Protein 8G0N (pdb70)

Structure (mmCIF, N/CA/C/O backbone):
data_8G0N
#
_entry.id   8G0N
#
_cell.length_a   51.457
_cell.length_b   60.742
_cell.length_c   76.380
_cell.angle_alpha   90.00
_cell.angle_beta   90.00
_cell.angle_gamma   90.00
#
_symmetry.space_group_name_H-M   'P 21 21 21'
#
loop_
_entity.id
_entity.type
_entity.pdbx_description
1 polymer 'Fluorophosphonate-binding serine hydrolase I'
2 non-polymer 'MAGNESIUM ION'
3 non-polymer 'CHLORIDE ION'
4 water water
#
loop_
_atom_site.group_PDB
_atom_site.id
_atom_site.type_symbol
_atom_site.label_atom_id
_atom_site.label_alt_id
_atom_site.label_comp_id
_atom_site.label_asym_id
_atom_site.label_entity_id
_atom_site.label_seq_id
_atom_site.pdbx_PDB_ins_code
_atom_site.Cartn_x
_atom_site.Cartn_y
_atom_site.Cartn_z
_atom_site.occupancy
_atom_site.B_iso_or_equiv
_atom_site.auth_seq_id
_atom_site.auth_comp_id
_atom_site.auth_asym_id
_atom_site.auth_atom_id
_atom_site.pdbx_PDB_model_num
ATOM 1 N N . ILE A 1 6 ? 14.457 17.700 34.358 1.00 32.11 3 ILE A N 1
ATOM 2 C CA . ILE A 1 6 ? 14.752 16.585 33.469 1.00 30.94 3 ILE A CA 1
ATOM 3 C C . ILE A 1 6 ? 13.960 15.352 33.900 1.00 29.16 3 ILE A C 1
ATOM 4 O O . ILE A 1 6 ? 14.209 14.768 34.956 1.00 28.86 3 ILE A O 1
ATOM 20 N N . LYS A 1 7 ? 13.004 14.956 33.070 1.00 28.03 4 LYS A N 1
ATOM 21 C CA . LYS A 1 7 ? 12.172 13.804 33.384 1.00 26.89 4 LYS A CA 1
ATOM 22 C C . LYS A 1 7 ? 11.617 13.232 32.087 1.00 23.10 4 LYS A C 1
ATOM 23 O O . LYS A 1 7 ? 11.526 13.917 31.064 1.00 24.43 4 LYS A O 1
ATOM 42 N N . THR A 1 8 ? 11.238 11.983 32.148 1.00 19.20 5 THR A N 1
ATOM 43 C CA . THR A 1 8 ? 10.535 11.375 31.038 1.00 17.67 5 THR A CA 1
ATOM 44 C C . THR A 1 8 ? 9.137 11.982 30.978 1.00 16.77 5 THR A C 1
ATOM 45 O O . THR A 1 8 ? 8.434 12.019 32.006 1.00 17.13 5 THR A O 1
ATOM 56 N N . PRO A 1 9 ? 8.695 12.451 29.813 1.00 16.85 6 PRO A N 1
ATOM 57 C CA . PRO A 1 9 ? 7.333 12.974 29.705 1.00 16.81 6 PRO A CA 1
ATOM 58 C C . PRO A 1 9 ? 6.274 11.943 30.085 1.00 15.65 6 PRO A C 1
ATOM 59 O O . PRO A 1 9 ? 6.444 10.738 29.898 1.00 15.84 6 PRO A O 1
ATOM 70 N N A SER A 1 10 ? 5.149 12.439 30.592 0.66 16.27 7 SER A N 1
ATOM 71 N N B SER A 1 10 ? 5.141 12.451 30.569 0.34 16.24 7 SER A N 1
ATOM 72 C CA A SER A 1 10 ? 3.988 11.594 30.819 0.66 16.12 7 SER A CA 1
ATOM 73 C CA B SER A 1 10 ? 3.967 11.627 30.807 0.34 16.35 7 SER A CA 1
ATOM 74 C C A SER A 1 10 ? 3.351 11.206 29.482 0.66 14.91 7 SER A C 1
ATOM 75 C C B SER A 1 10 ? 3.327 11.229 29.478 0.34 15.39 7 SER A C 1
ATOM 76 O O A SER A 1 10 ? 3.592 11.842 28.456 0.66 15.35 7 SER A O 1
ATOM 77 O O B SER A 1 10 ? 3.546 11.875 28.452 0.34 15.66 7 SER A O 1
ATOM 92 N N . PRO A 1 11 ? 2.534 10.158 29.460 1.00 14.94 8 PRO A N 1
ATOM 93 C CA . PRO A 1 11 ? 1.826 9.801 28.219 1.00 14.46 8 PRO A CA 1
ATOM 94 C C . PRO A 1 11 ? 0.842 10.897 27.830 1.00 13.90 8 PRO A C 1
ATOM 95 O O . PRO A 1 11 ? 0.447 11.728 28.644 1.00 16.35 8 PRO A O 1
ATOM 106 N N A SER A 1 12 ? 0.460 10.899 26.550 0.56 13.10 9 SER A N 1
ATOM 107 N N B SER A 1 12 ? 0.447 10.904 26.563 0.44 13.56 9 SER A N 1
ATOM 108 C CA A SER A 1 12 ? -0.484 11.861 25.990 0.56 13.22 9 SER A CA 1
ATOM 109 C CA B SER A 1 12 ? -0.516 11.879 26.071 0.44 13.86 9 SER A CA 1
ATOM 110 C C A SER A 1 12 ? -1.709 11.117 25.480 0.56 12.75 9 SER A C 1
ATOM 111 C C B SER A 1 12 ? -1.710 11.162 25.477 0.44 13.17 9 SER A C 1
ATOM 112 O O A SER A 1 12 ? -1.600 10.317 24.547 0.56 12.66 9 SER A O 1
ATOM 113 O O B SER A 1 12 ? -1.574 10.437 24.489 0.44 13.29 9 SER A O 1
ATOM 128 N N . TYR A 1 13 ? -2.876 11.385 26.068 1.00 13.14 10 TYR A N 1
ATOM 129 C CA . TYR A 1 13 ? -4.116 10.705 25.706 1.00 13.14 10 TYR A CA 1
ATOM 130 C C . TYR A 1 13 ? -5.107 11.727 25.173 1.00 12.71 10 TYR A C 1
ATOM 131 O O . TYR A 1 13 ? -5.597 12.572 25.922 1.00 14.27 10 TYR A O 1
ATOM 150 N N . LEU A 1 14 ? -5.413 11.638 23.894 1.00 13.16 11 LEU A N 1
ATOM 151 C CA . LEU A 1 14 ? -6.435 12.456 23.254 1.00 13.25 11 LEU A CA 1
ATOM 152 C C . LEU A 1 14 ? -7.690 11.608 23.086 1.00 13.38 11 LEU A C 1
ATOM 153 O O . LEU A 1 14 ? -7.672 10.585 22.402 1.00 14.64 11 LEU A O 1
ATOM 169 N N . LYS A 1 15 ? -8.774 12.023 23.716 1.00 14.07 12 LYS A N 1
ATOM 170 C CA . LYS A 1 15 ? -10.048 11.335 23.584 1.00 15.32 12 LYS A CA 1
ATOM 171 C C . LYS A 1 15 ? -10.787 11.860 22.368 1.00 15.22 12 LYS A C 1
ATOM 172 O O . LYS A 1 15 ? -10.922 13.080 22.196 1.00 15.56 12 LYS A O 1
ATOM 191 N N . GLY A 1 16 ? -11.254 10.935 21.535 1.00 15.67 13 GLY A N 1
ATOM 192 C CA . GLY A 1 16 ? -12.023 11.259 20.362 1.00 17.14 13 GLY A CA 1
ATOM 193 C C . GLY A 1 16 ? -13.454 10.781 20.483 1.00 19.10 13 GLY A C 1
ATOM 194 O O . GLY A 1 16 ? -13.935 10.433 21.564 1.00 21.54 13 GLY A O 1
ATOM 198 N N . THR A 1 17 ? -14.150 10.803 19.349 1.00 20.37 14 THR A N 1
ATOM 199 C CA . THR A 1 17 ? -15.576 10.545 19.299 1.00 22.14 14 THR A CA 1
ATOM 200 C C . THR A 1 17 ? -15.978 9.340 18.468 1.00 21.80 14 THR A C 1
ATOM 201 O O . THR A 1 17 ? -17.141 8.936 18.539 1.00 23.75 14 THR A O 1
ATOM 212 N N . ASN A 1 18 ? -15.084 8.757 17.677 1.00 20.88 15 ASN A N 1
ATOM 213 C CA . ASN A 1 18 ? -15.498 7.752 16.705 1.00 20.45 15 ASN A CA 1
ATOM 214 C C . ASN A 1 18 ? -15.346 6.314 17.201 1.00 21.66 15 ASN A C 1
ATOM 215 O O . ASN A 1 18 ? -15.745 5.390 16.489 1.00 23.16 15 ASN A O 1
ATOM 226 N N . GLY A 1 19 ? -14.806 6.107 18.404 1.00 22.07 16 GLY A N 1
ATOM 227 C CA . GLY A 1 19 ? -14.682 4.785 18.987 1.00 22.20 16 GLY A CA 1
ATOM 228 C C . GLY A 1 19 ? -13.447 4.013 18.589 1.00 21.44 16 GLY A C 1
ATOM 229 O O . GLY A 1 19 ? -13.232 2.903 19.098 1.00 23.39 16 GLY A O 1
ATOM 233 N N . HIS A 1 20 ? -12.648 4.540 17.681 1.00 18.38 17 HIS A N 1
ATOM 234 C CA . HIS A 1 20 ? -11.423 3.892 17.247 1.00 16.85 17 HIS A CA 1
ATOM 235 C C . HIS A 1 20 ? -10.250 4.556 17.943 1.00 15.82 17 HIS A C 1
ATOM 236 O O . HIS A 1 20 ? -10.159 5.790 17.971 1.00 17.61 17 HIS A O 1
ATOM 250 N N . ALA A 1 21 ? -9.351 3.750 18.491 1.00 14.08 18 ALA A N 1
ATOM 251 C CA . ALA A 1 21 ? -8.166 4.249 19.166 1.00 13.32 18 ALA A CA 1
ATOM 252 C C . ALA A 1 21 ? -6.920 3.894 18.370 1.00 12.55 18 ALA A C 1
ATOM 253 O O . ALA A 1 21 ? -6.840 2.820 17.757 1.00 13.24 18 ALA A O 1
ATOM 260 N N . ILE A 1 22 ? -5.940 4.798 18.419 1.00 12.15 19 ILE A N 1
ATOM 261 C CA . ILE A 1 22 ? -4.667 4.642 17.729 1.00 11.88 19 ILE A CA 1
ATOM 262 C C . ILE A 1 22 ? -3.538 4.894 18.722 1.00 11.50 19 ILE A C 1
ATOM 263 O O . ILE A 1 22 ? -3.504 5.944 19.382 1.00 12.38 19 ILE A O 1
ATOM 279 N N A LEU A 1 23 ? -2.575 3.974 18.757 0.26 12.05 20 LEU A N 1
ATOM 280 N N B LEU A 1 23 ? -2.638 3.920 18.858 0.74 11.64 20 LEU A N 1
ATOM 281 C CA A LEU A 1 23 ? -1.353 4.092 19.544 0.26 12.43 20 LEU A CA 1
ATOM 282 C CA B LEU A 1 23 ? -1.373 4.137 19.544 0.74 11.68 20 LEU A CA 1
ATOM 283 C C A LEU A 1 23 ? -0.242 4.644 18.663 0.26 11.56 20 LEU A C 1
ATOM 284 C C B LEU A 1 23 ? -0.392 4.785 18.587 0.74 11.27 20 LEU A C 1
ATOM 285 O O A LEU A 1 23 ? 0.059 4.056 17.618 0.26 11.41 20 LEU A O 1
ATOM 286 O O B LEU A 1 23 ? -0.316 4.391 17.417 0.74 11.02 20 LEU A O 1
ATOM 317 N N . LEU A 1 24 ? 0.366 5.762 19.076 1.00 11.22 21 LEU A N 1
ATOM 318 C CA . LEU A 1 24 ? 1.407 6.416 18.288 1.00 11.16 21 LEU A CA 1
ATOM 319 C C . LEU A 1 24 ? 2.721 6.316 19.039 1.00 10.89 21 LEU A C 1
ATOM 320 O O . LEU A 1 24 ? 2.828 6.793 20.179 1.00 12.00 21 LEU A O 1
ATOM 337 N N . LEU A 1 25 ? 3.719 5.700 18.411 1.00 10.88 22 LEU A N 1
ATOM 338 C CA . LEU A 1 25 ? 4.944 5.271 19.070 1.00 10.60 22 LEU A CA 1
ATOM 339 C C . LEU A 1 25 ? 6.163 5.975 18.479 1.00 10.90 22 LEU A C 1
ATOM 340 O O . LEU A 1 25 ? 6.341 5.995 17.252 1.00 11.72 22 LEU A O 1
ATOM 356 N N . HIS A 1 26 ? 7.010 6.527 19.348 1.00 10.93 23 HIS A N 1
ATOM 357 C CA . HIS A 1 26 ? 8.085 7.423 18.945 1.00 11.18 23 HIS A CA 1
ATOM 358 C C . HIS A 1 26 ? 9.411 6.707 18.636 1.00 11.09 23 HIS A C 1
ATOM 359 O O . HIS A 1 26 ? 9.540 5.487 18.719 1.00 11.41 23 HIS A O 1
ATOM 373 N N . SER A 1 27 ? 10.411 7.509 18.272 1.00 11.72 24 SER A N 1
ATOM 374 C CA . SER A 1 27 ? 11.710 7.009 17.838 1.00 12.46 24 SER A CA 1
ATOM 375 C C . SER A 1 27 ? 12.679 6.777 19.003 1.00 12.43 24 SER A C 1
ATOM 376 O O . SER A 1 27 ? 12.485 7.276 20.111 1.00 12.58 24 SER A O 1
ATOM 384 N N . PHE A 1 28 ? 13.741 6.008 18.726 1.00 13.03 25 PHE A N 1
ATOM 385 C CA . PHE A 1 28 ? 14.825 5.788 19.681 1.00 13.33 25 PHE A CA 1
ATOM 386 C C . PHE A 1 28 ? 15.520 7.108 19.959 1.00 12.70 25 PHE A C 1
ATOM 387 O O . PHE A 1 28 ? 15.952 7.796 19.029 1.00 14.22 25 PHE A O 1
ATOM 404 N N . THR A 1 29 ? 15.653 7.449 21.243 1.00 12.84 26 THR A N 1
ATOM 405 C CA . THR A 1 29 ? 16.146 8.721 21.751 1.00 13.48 26 THR A CA 1
ATOM 406 C C . THR A 1 29 ? 15.194 9.881 21.537 1.00 13.45 26 THR A C 1
ATOM 407 O O . THR A 1 29 ? 15.532 11.001 21.923 1.00 14.78 26 THR A O 1
ATOM 418 N N . GLY A 1 30 ? 14.020 9.658 20.966 1.00 12.96 27 GLY A N 1
ATOM 419 C CA . GLY A 1 30 ? 13.005 10.678 20.863 1.00 12.71 27 GLY A CA 1
ATOM 420 C C . GLY A 1 30 ? 12.123 10.723 22.095 1.00 12.30 27 GLY A C 1
ATOM 421 O O . GLY A 1 30 ? 12.465 10.197 23.160 1.00 12.95 27 GLY A O 1
ATOM 425 N N . THR A 1 31 ? 10.978 11.381 21.946 1.00 12.25 28 THR A N 1
ATOM 426 C CA . THR A 1 31 ? 9.914 11.370 22.945 1.00 12.54 28 THR A CA 1
ATOM 427 C C . THR A 1 31 ? 8.596 11.414 22.172 1.00 12.74 28 THR A C 1
ATOM 428 O O . THR A 1 31 ? 8.597 11.506 20.936 1.00 12.76 28 THR A O 1
ATOM 439 N N A ASN A 1 32 ? 7.466 11.423 22.879 0.54 13.98 29 ASN A N 1
ATOM 440 N N B ASN A 1 32 ? 7.471 11.422 22.914 0.46 13.96 29 ASN A N 1
ATOM 441 C CA A ASN A 1 32 ? 6.196 11.504 22.157 0.54 15.08 29 ASN A CA 1
ATOM 442 C CA B ASN A 1 32 ? 6.153 11.543 22.290 0.46 15.08 29 ASN A CA 1
ATOM 443 C C A ASN A 1 32 ? 5.997 12.822 21.401 0.54 15.57 29 ASN A C 1
ATOM 444 C C B ASN A 1 32 ? 5.936 12.889 21.575 0.46 16.08 29 ASN A C 1
ATOM 445 O O A ASN A 1 32 ? 5.063 12.921 20.598 0.54 15.76 29 ASN A O 1
ATOM 446 O O B ASN A 1 32 ? 4.874 13.093 20.976 0.46 16.70 29 ASN A O 1
ATOM 467 N N A ARG A 1 33 ? 6.853 13.828 21.595 0.54 16.91 30 ARG A N 1
ATOM 468 N N B ARG A 1 33 ? 6.907 13.810 21.619 0.46 17.29 30 ARG A N 1
ATOM 469 C CA A ARG A 1 33 ? 6.823 15.003 20.722 0.54 17.98 30 ARG A CA 1
ATOM 470 C CA B ARG A 1 33 ? 6.883 14.988 20.747 0.46 18.14 30 ARG A CA 1
ATOM 471 C C A ARG A 1 33 ? 7.116 14.637 19.265 0.54 17.33 30 ARG A C 1
ATOM 472 C C B ARG A 1 33 ? 7.027 14.593 19.279 0.46 17.60 30 ARG A C 1
ATOM 473 O O A ARG A 1 33 ? 6.844 15.440 18.363 0.54 18.10 30 ARG A O 1
ATOM 474 O O B ARG A 1 33 ? 6.538 15.301 18.390 0.46 18.55 30 ARG A O 1
ATOM 515 N N . ASP A 1 34 ? 7.631 13.437 19.012 1.00 16.20 31 ASP A N 1
ATOM 516 C CA . ASP A 1 34 ? 7.828 12.977 17.642 1.00 15.62 31 ASP A CA 1
ATOM 517 C C . ASP A 1 34 ? 6.504 12.833 16.914 1.00 15.13 31 ASP A C 1
ATOM 518 O O . ASP A 1 34 ? 6.476 12.872 15.678 1.00 18.31 31 ASP A O 1
ATOM 527 N N . VAL A 1 35 ? 5.418 12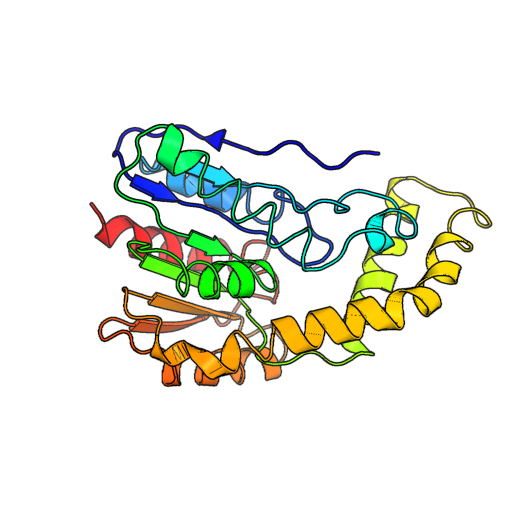.576 17.652 1.00 13.65 32 VAL A N 1
ATOM 528 C CA . VAL A 1 35 ? 4.136 12.190 17.083 1.00 13.73 32 VAL A CA 1
ATOM 529 C C . VAL A 1 35 ? 3.007 13.117 17.498 1.00 13.24 32 VAL A C 1
ATOM 530 O O . VAL A 1 35 ? 1.846 12.820 17.238 1.00 12.95 32 VAL A O 1
ATOM 543 N N . LYS A 1 36 ? 3.326 14.250 18.132 1.00 13.99 33 LYS A N 1
ATOM 544 C CA . LYS A 1 36 ? 2.293 15.112 18.712 1.00 13.71 33 LYS A CA 1
ATOM 545 C C . LYS A 1 36 ? 1.345 15.675 17.659 1.00 12.53 33 LYS A C 1
ATOM 546 O O . LYS A 1 36 ? 0.123 15.650 17.825 1.00 12.36 33 LYS A O 1
ATOM 565 N N . HIS A 1 37 ? 1.891 16.214 16.580 1.00 13.36 34 HIS A N 1
ATOM 566 C CA . HIS A 1 37 ? 1.034 16.815 15.573 1.00 13.89 34 HIS A CA 1
ATOM 567 C C . HIS A 1 37 ? 0.165 15.767 14.888 1.00 13.21 34 HIS A C 1
ATOM 568 O O . HIS A 1 37 ? -1.026 16.000 14.666 1.00 13.51 34 HIS A O 1
ATOM 582 N N . LEU A 1 38 ? 0.745 14.611 14.548 1.00 12.91 35 LEU A N 1
ATOM 583 C CA . LEU A 1 38 ? -0.027 13.564 13.890 1.00 13.02 35 LEU A CA 1
ATOM 584 C C . LEU A 1 38 ? -1.137 13.060 14.801 1.00 12.31 35 LEU A C 1
ATOM 585 O O . LEU A 1 38 ? -2.271 12.846 14.355 1.00 12.67 35 LEU A O 1
ATOM 601 N N . ALA A 1 39 ? -0.836 12.882 16.093 1.00 12.01 36 ALA A N 1
ATOM 602 C CA . ALA A 1 39 ? -1.860 12.468 17.039 1.00 11.73 36 ALA A CA 1
ATOM 603 C C . ALA A 1 39 ? -3.003 13.470 17.057 1.00 12.02 36 ALA A C 1
ATOM 604 O O . ALA A 1 39 ? -4.176 13.089 17.051 1.00 12.33 36 ALA A O 1
ATOM 611 N N . ALA A 1 40 ? -2.675 14.762 17.129 1.00 12.43 37 ALA A N 1
ATOM 612 C CA . ALA A 1 40 ? -3.702 15.792 17.194 1.00 12.68 37 ALA A CA 1
ATOM 613 C C . ALA A 1 40 ? -4.522 15.827 15.910 1.00 13.17 37 ALA A C 1
ATOM 614 O O . ALA A 1 40 ? -5.746 16.007 15.958 1.00 13.81 37 ALA A O 1
ATOM 621 N N . GLU A 1 41 ? -3.871 15.661 14.750 1.00 13.17 38 GLU A N 1
ATOM 622 C CA . GLU A 1 41 ? -4.612 15.681 13.487 1.00 13.67 38 GLU A CA 1
ATOM 623 C C . GLU A 1 41 ? -5.556 14.486 13.383 1.00 13.67 38 GLU A C 1
ATOM 624 O O . GLU A 1 41 ? -6.678 14.610 12.887 1.00 14.57 38 GLU A O 1
ATOM 636 N N . LEU A 1 42 ? -5.115 13.311 13.837 1.00 13.07 39 LEU A N 1
ATOM 637 C CA . LEU A 1 42 ? -6.007 12.151 13.869 1.00 13.03 39 LEU A CA 1
ATOM 638 C C . LEU A 1 42 ? -7.174 12.392 14.822 1.00 13.32 39 LEU A C 1
ATOM 639 O O . LEU A 1 42 ? -8.323 12.033 14.523 1.00 14.57 39 LEU A O 1
ATOM 655 N N . ASN A 1 43 ? -6.893 12.971 15.991 1.00 13.43 40 ASN A N 1
ATOM 656 C CA . ASN A 1 43 ? -7.957 13.267 16.943 1.00 13.59 40 ASN A CA 1
ATOM 657 C C . ASN A 1 43 ? -8.936 14.284 16.372 1.00 14.20 40 ASN A C 1
ATOM 658 O O . ASN A 1 43 ? -10.139 14.174 16.598 1.00 15.26 40 ASN A O 1
ATOM 669 N N . ASP A 1 44 ? -8.449 15.245 15.582 1.00 14.39 41 ASP A N 1
ATOM 670 C CA . ASP A 1 44 ? -9.338 16.209 14.940 1.00 16.16 41 ASP A CA 1
ATOM 671 C C . ASP A 1 44 ? -10.296 15.519 13.970 1.00 17.75 41 ASP A C 1
ATOM 672 O O . ASP A 1 44 ? -11.371 16.061 13.694 1.00 19.35 41 ASP A O 1
ATOM 681 N N . GLN A 1 45 ? -9.926 14.344 13.444 1.00 17.39 42 GLN A N 1
ATOM 682 C CA . GLN A 1 45 ? -10.786 13.529 12.597 1.00 18.91 42 GLN A CA 1
ATOM 683 C C . GLN A 1 45 ? -11.672 12.566 13.376 1.00 18.54 42 GLN A C 1
ATOM 684 O O . GLN A 1 45 ? -12.403 11.794 12.750 1.00 21.34 42 GLN A O 1
ATOM 698 N N . GLY A 1 46 ? -11.594 12.551 14.701 1.00 16.66 43 GLY A N 1
ATOM 699 C CA . GLY A 1 46 ? -12.481 11.752 15.524 1.00 17.10 43 GLY A CA 1
ATOM 700 C C . GLY A 1 46 ? -11.812 10.639 16.287 1.00 15.49 43 GLY A C 1
ATOM 701 O O . GLY A 1 46 ? -12.455 10.040 17.155 1.00 16.29 43 GLY A O 1
ATOM 705 N N . PHE A 1 47 ? -10.557 10.324 15.993 1.00 14.40 44 PHE A N 1
ATOM 706 C CA . PHE A 1 47 ? -9.905 9.201 16.645 1.00 14.31 44 PHE A CA 1
ATOM 707 C C . PHE A 1 47 ? -9.518 9.544 18.076 1.00 13.70 44 PHE A C 1
ATOM 708 O O . PHE A 1 47 ? -9.271 10.700 18.426 1.00 14.32 44 PHE A O 1
ATOM 725 N N . SER A 1 48 ? -9.460 8.512 18.906 1.00 13.52 45 SER A N 1
ATOM 726 C CA . SER A 1 48 ? -8.730 8.592 20.167 1.00 13.23 45 SER A CA 1
ATOM 727 C C . SER A 1 48 ? -7.288 8.192 19.909 1.00 12.64 45 SER A C 1
ATOM 728 O O . SER A 1 48 ? -7.028 7.286 19.115 1.00 13.73 45 SER A O 1
ATOM 736 N N . CYS A 1 49 ? -6.351 8.882 20.555 1.00 12.29 46 CYS A N 1
ATOM 737 C CA . CYS A 1 49 ? -4.939 8.689 20.296 1.00 12.12 46 CYS A CA 1
ATOM 738 C C . CYS A 1 49 ? -4.213 8.577 21.624 1.00 11.91 46 CYS A C 1
ATOM 739 O O . CYS A 1 49 ? -4.499 9.330 22.560 1.00 14.20 46 CYS A O 1
ATOM 747 N N . TYR A 1 50 ? -3.250 7.674 21.709 1.00 11.75 47 TYR A N 1
ATOM 748 C CA . TYR A 1 50 ? -2.452 7.522 22.919 1.00 11.69 47 TYR A CA 1
ATOM 749 C C . TYR A 1 50 ? -1.000 7.411 22.515 1.00 11.58 47 TYR A C 1
ATOM 750 O O . TYR A 1 50 ? -0.636 6.514 21.742 1.00 12.10 47 TYR A O 1
ATOM 768 N N . ALA A 1 51 ? -0.182 8.322 23.042 1.00 11.97 48 ALA A N 1
ATOM 769 C CA . ALA A 1 51 ? 1.231 8.423 22.694 1.00 12.45 48 ALA A CA 1
ATOM 770 C C . ALA A 1 51 ? 2.044 8.281 23.973 1.00 12.66 48 ALA A C 1
ATOM 771 O O . ALA A 1 51 ? 2.193 9.258 24.731 1.00 13.78 48 ALA A O 1
ATOM 778 N N . PRO A 1 52 ? 2.528 7.077 24.283 1.00 12.69 49 PRO A N 1
ATOM 779 C CA . PRO A 1 52 ? 3.358 6.879 25.481 1.00 12.96 49 PRO A CA 1
ATOM 780 C C . PRO A 1 52 ? 4.779 7.340 25.217 1.00 12.45 49 PRO A C 1
ATOM 781 O O . PRO A 1 52 ? 5.179 7.590 24.077 1.00 13.84 49 PRO A O 1
ATOM 792 N N A ASN A 1 53 ? 5.551 7.443 26.293 0.55 12.73 50 ASN A N 1
ATOM 793 N N B ASN A 1 53 ? 5.539 7.440 26.294 0.45 12.86 50 ASN A N 1
ATOM 794 C CA A ASN A 1 53 ? 6.972 7.742 26.210 0.55 12.91 50 ASN A CA 1
ATOM 795 C CA B ASN A 1 53 ? 6.957 7.737 26.224 0.45 13.15 50 ASN A CA 1
ATOM 796 C C A ASN A 1 53 ? 7.765 6.561 26.748 0.55 12.29 50 ASN A C 1
ATOM 797 C C B ASN A 1 53 ? 7.736 6.531 26.737 0.45 12.65 50 ASN A C 1
ATOM 798 O O A ASN A 1 53 ? 7.494 6.077 27.852 0.55 12.92 50 ASN A O 1
ATOM 799 O O B ASN A 1 53 ? 7.406 5.976 27.790 0.45 13.44 50 ASN A O 1
ATOM 820 N N . TYR A 1 54 ? 8.750 6.100 25.991 1.00 12.45 51 TYR A N 1
ATOM 821 C CA . TYR A 1 54 ? 9.533 4.972 26.451 1.00 12.47 51 TYR A CA 1
ATOM 822 C C . TYR A 1 54 ? 10.294 5.348 27.721 1.00 12.49 51 TYR A C 1
ATOM 823 O O . TYR A 1 54 ? 10.880 6.436 27.801 1.00 13.22 51 TYR A O 1
ATOM 841 N N . PRO A 1 55 ? 10.367 4.447 28.703 1.00 12.50 52 PRO A N 1
ATOM 842 C CA . PRO A 1 55 ? 11.194 4.700 29.881 1.00 12.94 52 PRO A CA 1
ATOM 843 C C . PRO A 1 55 ? 12.623 5.021 29.490 1.00 12.74 52 PRO A C 1
ATOM 844 O O . PRO A 1 55 ? 13.149 4.520 28.494 1.00 13.69 52 PRO A O 1
ATOM 855 N N . GLY A 1 56 ? 13.241 5.895 30.282 1.00 13.13 53 GLY A N 1
ATOM 856 C CA . GLY A 1 56 ? 14.576 6.377 30.027 1.00 13.54 53 GLY A CA 1
ATOM 857 C C . GLY A 1 56 ? 14.654 7.557 29.087 1.00 13.55 53 GLY A C 1
ATOM 858 O O . GLY A 1 56 ? 15.631 8.311 29.123 1.00 13.95 53 GLY A O 1
ATOM 862 N N . HIS A 1 57 ? 13.677 7.718 28.218 1.00 13.42 54 HIS A N 1
ATOM 863 C CA . HIS A 1 57 ? 13.731 8.748 27.201 1.00 13.59 54 HIS A CA 1
ATOM 864 C C . HIS A 1 57 ? 13.424 10.092 27.834 1.00 15.53 54 HIS A C 1
ATOM 865 O O . HIS A 1 57 ? 12.600 10.201 28.742 1.00 17.94 54 HIS A O 1
ATOM 879 N N . GLY A 1 58 ? 14.186 11.092 27.435 1.00 14.74 55 GLY A N 1
ATOM 880 C CA . GLY A 1 58 ? 14.134 12.389 28.070 1.00 16.33 55 GLY A CA 1
ATOM 881 C C . GLY A 1 58 ? 15.151 12.587 29.170 1.00 16.69 55 GLY A C 1
ATOM 882 O O . GLY A 1 58 ? 15.286 13.710 29.668 1.00 18.89 55 GLY A O 1
ATOM 886 N N . LEU A 1 59 ? 15.858 11.539 29.583 1.00 16.00 56 LEU A N 1
ATOM 887 C CA . LEU A 1 59 ? 16.846 11.642 30.646 1.00 16.13 56 LEU A CA 1
ATOM 888 C C . LEU A 1 59 ? 18.244 11.854 30.068 1.00 17.09 56 LEU A C 1
ATOM 889 O O . LEU A 1 59 ? 18.503 11.642 28.885 1.00 17.64 56 LEU A O 1
ATOM 905 N N . LEU A 1 60 ? 19.161 12.278 30.925 1.00 18.63 57 LEU A N 1
ATOM 906 C CA . LEU A 1 60 ? 20.543 12.362 30.498 1.00 19.81 57 LEU A CA 1
ATOM 907 C C . LEU A 1 60 ? 21.059 10.968 30.153 1.00 18.52 57 LEU A C 1
ATOM 908 O O . LEU A 1 60 ? 20.506 9.941 30.563 1.00 18.09 57 LEU A O 1
ATOM 924 N N . LEU A 1 61 ? 22.140 10.940 29.378 1.00 19.79 58 LEU A N 1
ATOM 925 C CA . LEU A 1 61 ? 22.501 9.704 28.693 1.00 20.23 58 LEU A CA 1
ATOM 926 C C . LEU A 1 61 ? 22.799 8.564 29.670 1.00 19.46 58 LEU A C 1
ATOM 927 O O . LEU A 1 61 ? 22.393 7.424 29.428 1.00 18.23 58 LEU A O 1
ATOM 943 N N A LYS A 1 62 ? 23.521 8.839 30.763 0.40 20.14 59 LYS A N 1
ATOM 944 N N B LYS A 1 62 ? 23.523 8.839 30.760 0.60 20.25 59 LYS A N 1
ATOM 945 C CA A LYS A 1 62 ? 23.857 7.763 31.694 0.40 20.84 59 LYS A CA 1
ATOM 946 C CA B LYS A 1 62 ? 23.854 7.765 31.693 0.60 21.04 59 LYS A CA 1
ATOM 947 C C A LYS A 1 62 ? 22.598 7.119 32.267 0.40 19.68 59 LYS A C 1
ATOM 948 C C B LYS A 1 62 ? 22.594 7.119 32.258 0.60 19.66 59 LYS A C 1
ATOM 949 O O A LYS A 1 62 ? 22.504 5.888 32.348 0.40 20.09 59 LYS A O 1
ATOM 950 O O B LYS A 1 62 ? 22.496 5.887 32.324 0.60 20.10 59 LYS A O 1
ATOM 987 N N . ASP A 1 63 ? 21.614 7.935 32.661 1.00 18.41 60 ASP A N 1
ATOM 988 C CA . ASP A 1 63 ? 20.346 7.404 33.161 1.00 16.82 60 ASP A CA 1
ATOM 989 C C . ASP A 1 63 ? 19.574 6.696 32.040 1.00 15.02 60 ASP A C 1
ATOM 990 O O . ASP A 1 63 ? 18.975 5.629 32.251 1.00 15.22 60 ASP A O 1
ATOM 999 N N . PHE A 1 64 ? 19.529 7.309 30.854 1.00 15.08 61 PHE A N 1
ATOM 1000 C CA . PHE A 1 64 ? 18.900 6.688 29.693 1.00 14.54 61 PHE A CA 1
ATOM 1001 C C . PHE A 1 64 ? 19.393 5.255 29.508 1.00 14.28 61 PHE A C 1
ATOM 1002 O O . PHE A 1 64 ? 18.605 4.345 29.206 1.00 13.84 61 PHE A O 1
ATOM 1019 N N . MET A 1 65 ? 20.695 5.031 29.688 1.00 15.02 62 MET A N 1
ATOM 1020 C CA . MET A 1 65 ? 21.295 3.730 29.401 1.00 15.86 62 MET A CA 1
ATOM 1021 C C . MET A 1 65 ? 21.097 2.705 30.508 1.00 16.01 62 MET A C 1
ATOM 1022 O O . MET A 1 65 ? 21.588 1.580 30.382 1.00 19.09 62 MET A O 1
ATOM 1036 N N . THR A 1 66 ? 20.358 3.036 31.558 1.00 14.98 63 THR A N 1
ATOM 1037 C CA . THR A 1 66 ? 19.905 2.042 32.528 1.00 15.64 63 THR A CA 1
ATOM 1038 C C . THR A 1 66 ? 18.546 1.447 32.151 1.00 15.48 63 THR A C 1
ATOM 1039 O O . THR A 1 66 ? 18.000 0.643 32.920 1.00 17.09 63 THR A O 1
ATOM 1050 N N . TYR A 1 67 ? 18.000 1.833 30.993 1.00 14.40 64 TYR A N 1
ATOM 1051 C CA . TYR A 1 67 ? 16.823 1.215 30.416 1.00 14.24 64 TYR A CA 1
ATOM 1052 C C . TYR A 1 67 ? 17.201 0.597 29.084 1.00 15.00 64 TYR A C 1
ATOM 1053 O O . TYR A 1 67 ? 18.213 0.951 28.467 1.00 16.58 64 TYR A O 1
ATOM 1071 N N . ASN A 1 68 ? 16.373 -0.345 28.642 1.00 15.26 65 ASN A N 1
ATOM 1072 C CA . ASN A 1 68 ? 16.695 -1.076 27.429 1.00 15.92 65 ASN A CA 1
ATOM 1073 C C . ASN A 1 68 ? 15.400 -1.456 26.722 1.00 14.78 65 ASN A C 1
ATOM 1074 O O . ASN A 1 68 ? 14.302 -1.109 27.146 1.00 14.16 65 ASN A O 1
ATOM 1085 N N A VAL A 1 69 ? 15.551 -2.205 25.639 0.86 15.38 66 VAL A N 1
ATOM 1086 N N B VAL A 1 69 ? 15.546 -2.202 25.624 0.14 15.16 66 VAL A N 1
ATOM 1087 C CA A VAL A 1 69 ? 14.417 -2.503 24.782 0.86 15.32 66 VAL A CA 1
ATOM 1088 C CA B VAL A 1 69 ? 14.394 -2.500 24.780 0.14 15.37 66 VAL A CA 1
ATOM 1089 C C A VAL A 1 69 ? 13.318 -3.267 25.515 0.86 14.72 66 VAL A C 1
ATOM 1090 C C B VAL A 1 69 ? 13.300 -3.238 25.543 0.14 15.10 66 VAL A C 1
ATOM 1091 O O A VAL A 1 69 ? 12.142 -3.146 25.167 0.86 14.99 66 VAL A O 1
ATOM 1092 O O B VAL A 1 69 ? 12.112 -3.077 25.238 0.14 15.12 66 VAL A O 1
ATOM 1117 N N . ASP A 1 70 ? 13.663 -4.055 26.537 1.00 15.00 67 ASP A N 1
ATOM 1118 C CA . ASP A 1 70 ? 12.631 -4.721 27.320 1.00 15.73 67 ASP A CA 1
ATOM 1119 C C . ASP A 1 70 ? 11.758 -3.698 28.045 1.00 14.40 67 ASP A C 1
ATOM 1120 O O . ASP A 1 70 ? 10.538 -3.857 28.128 1.00 15.36 67 ASP A O 1
ATOM 1129 N N . ASP A 1 71 ? 12.370 -2.642 28.597 1.00 13.47 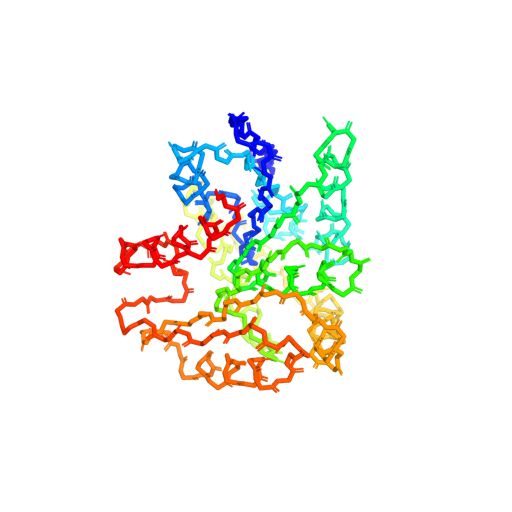68 ASP A N 1
ATOM 1130 C CA . ASP A 1 71 ? 11.599 -1.599 29.265 1.00 12.65 68 ASP A CA 1
ATOM 1131 C C . ASP A 1 71 ? 10.711 -0.872 28.270 1.00 12.44 68 ASP A C 1
ATOM 1132 O O . ASP A 1 71 ? 9.563 -0.540 28.570 1.00 12.68 68 ASP A O 1
ATOM 1141 N N . TRP A 1 72 ? 11.252 -0.568 27.078 1.00 12.35 69 TRP A N 1
ATOM 1142 C CA . TRP A 1 72 ? 10.503 0.200 26.089 1.00 12.43 69 TRP A CA 1
ATOM 1143 C C . TRP A 1 72 ? 9.314 -0.620 25.596 1.00 11.94 69 TRP A C 1
ATOM 1144 O O . TRP A 1 72 ? 8.195 -0.110 25.514 1.00 12.75 69 TRP A O 1
ATOM 1165 N N . TRP A 1 73 ? 9.527 -1.914 25.326 1.00 12.03 70 TRP A N 1
ATOM 1166 C CA . TRP A 1 73 ? 8.433 -2.774 24.887 1.00 12.71 70 TRP A CA 1
ATOM 1167 C C . TRP A 1 73 ? 7.381 -2.927 25.985 1.00 12.60 70 TRP A C 1
ATOM 1168 O O . TRP A 1 73 ? 6.178 -2.908 25.714 1.00 12.84 70 TRP A O 1
ATOM 1189 N N A GLU A 1 74 ? 7.819 -3.082 27.242 0.56 12.94 71 GLU A N 1
ATOM 1190 N N B GLU A 1 74 ? 7.810 -3.078 27.235 0.44 12.79 71 GLU A N 1
ATOM 1191 C CA A GLU A 1 74 ? 6.864 -3.218 28.342 0.56 14.01 71 GLU A CA 1
ATOM 1192 C CA B GLU A 1 74 ? 6.832 -3.230 28.305 0.44 13.65 71 GLU A CA 1
ATOM 1193 C C A GLU A 1 74 ? 5.948 -2.000 28.423 0.56 13.10 71 GLU A C 1
ATOM 1194 C C B GLU A 1 74 ? 5.936 -1.998 28.413 0.44 12.99 71 GLU A C 1
ATOM 1195 O O A GLU A 1 74 ? 4.753 -2.129 28.702 0.56 13.92 71 GLU A O 1
ATOM 1196 O O B GLU A 1 74 ? 4.739 -2.117 28.691 0.44 13.65 71 GLU A O 1
ATOM 1219 N N . GLU A 1 75 ? 6.489 -0.801 28.182 1.00 12.79 72 GLU A N 1
ATOM 1220 C CA . GLU A 1 75 ? 5.656 0.405 28.190 1.00 13.24 72 GLU A CA 1
ATOM 1221 C C . GLU A 1 75 ? 4.644 0.391 27.048 1.00 12.71 72 GLU A C 1
ATOM 1222 O O . GLU A 1 75 ? 3.492 0.819 27.222 1.00 13.13 72 GLU A O 1
ATOM 1234 N N . VAL A 1 76 ? 5.050 -0.105 25.878 1.00 12.73 73 VAL A N 1
ATOM 1235 C CA . VAL A 1 76 ? 4.120 -0.235 24.761 1.00 12.89 73 VAL A CA 1
ATOM 1236 C C . VAL A 1 76 ? 2.992 -1.200 25.113 1.00 13.32 73 VAL A C 1
ATOM 1237 O O . VAL A 1 76 ? 1.824 -0.936 24.824 1.00 13.98 73 VAL A O 1
ATOM 1250 N N A GLU A 1 77 ? 3.331 -2.358 25.702 0.57 13.59 74 GLU A N 1
ATOM 1251 N N B GLU A 1 77 ? 3.325 -2.342 25.721 0.43 13.78 74 GLU A N 1
ATOM 1252 C CA A GLU A 1 77 ? 2.305 -3.299 26.159 0.57 15.11 74 GLU A CA 1
ATOM 1253 C CA B GLU A 1 77 ? 2.291 -3.277 26.156 0.43 15.09 74 GLU A CA 1
ATOM 1254 C C A GLU A 1 77 ? 1.352 -2.636 27.154 0.57 14.04 74 GLU A C 1
ATOM 1255 C C B GLU A 1 77 ? 1.336 -2.616 27.144 0.43 14.45 74 GLU A C 1
ATOM 1256 O O A GLU A 1 77 ? 0.129 -2.814 27.078 0.57 14.53 74 GLU A O 1
ATOM 1257 O O B GLU A 1 77 ? 0.114 -2.791 27.061 0.43 14.62 74 GLU A O 1
ATOM 1280 N N A LYS A 1 78 ? 1.895 -1.859 28.094 0.57 13.86 75 LYS A N 1
ATOM 1281 N N B LYS A 1 78 ? 1.882 -1.860 28.099 0.43 14.34 75 LYS A N 1
ATOM 1282 C CA A LYS A 1 78 ? 1.041 -1.189 29.071 0.57 14.26 75 LYS A CA 1
ATOM 1283 C CA B LYS A 1 78 ? 1.050 -1.173 29.081 0.43 14.75 75 LYS A CA 1
ATOM 1284 C C A LYS A 1 78 ? 0.129 -0.172 28.400 0.57 13.81 75 LYS A C 1
ATOM 1285 C C B LYS A 1 78 ? 0.133 -0.167 28.406 0.43 14.07 75 LYS A C 1
ATOM 1286 O O A LYS A 1 78 ? -1.029 -0.001 28.796 0.57 14.75 75 LYS A O 1
ATOM 1287 O O B LYS A 1 78 ? -1.028 -0.009 28.798 0.43 14.70 75 LYS A O 1
ATOM 1324 N N . ALA A 1 79 ? 0.640 0.528 27.384 1.00 13.57 76 ALA A N 1
ATOM 1325 C CA . ALA A 1 79 ? -0.178 1.495 26.654 1.00 13.62 76 ALA A CA 1
ATOM 1326 C C . ALA A 1 79 ? -1.329 0.818 25.921 1.00 13.66 76 ALA A C 1
ATOM 1327 O O . ALA A 1 79 ? -2.465 1.301 25.946 1.00 14.39 76 ALA A O 1
ATOM 1334 N N . TYR A 1 80 ? -1.051 -0.303 25.258 1.00 13.38 77 TYR A N 1
ATOM 1335 C CA . TYR A 1 80 ? -2.115 -1.078 24.629 1.00 13.58 77 TYR A CA 1
ATOM 1336 C C . TYR A 1 80 ? -3.151 -1.501 25.668 1.00 14.08 77 TYR A C 1
ATOM 1337 O O . TYR A 1 80 ? -4.364 -1.365 25.454 1.00 14.52 77 TYR A O 1
ATOM 1355 N N A GLN A 1 81 ? -2.688 -2.017 26.812 0.46 14.17 78 GLN A N 1
ATOM 1356 N N B GLN A 1 81 ? -2.683 -2.017 26.812 0.54 14.36 78 GLN A N 1
ATOM 1357 C CA A GLN A 1 81 ? -3.629 -2.489 27.827 0.46 15.08 78 GLN A CA 1
ATOM 1358 C CA B GLN A 1 81 ? -3.610 -2.476 27.845 0.54 15.52 78 GLN A CA 1
ATOM 1359 C C A GLN A 1 81 ? -4.436 -1.335 28.425 0.46 14.98 78 GLN A C 1
ATOM 1360 C C B GLN A 1 81 ? -4.443 -1.324 28.399 0.54 15.24 78 GLN A C 1
ATOM 1361 O O A GLN A 1 81 ? -5.588 -1.534 28.829 0.46 15.66 78 GLN A O 1
ATOM 1362 O O B GLN A 1 81 ? -5.615 -1.513 28.746 0.54 16.08 78 GLN A O 1
ATOM 1389 N N . PHE A 1 82 ? -3.857 -0.132 28.498 1.00 14.66 79 PHE A N 1
ATOM 1390 C CA . PHE A 1 82 ? -4.624 1.037 28.921 1.00 15.79 79 PHE A CA 1
ATOM 1391 C C . PHE A 1 82 ? -5.837 1.224 28.018 1.00 14.84 79 PHE A C 1
ATOM 1392 O O . PHE A 1 82 ? -6.961 1.441 28.489 1.00 15.80 79 PHE A O 1
ATOM 1409 N N . LEU A 1 83 ? -5.624 1.179 26.707 1.00 14.17 80 LEU A N 1
ATOM 1410 C CA . LEU A 1 83 ? -6.741 1.340 25.787 1.00 14.43 80 LEU A CA 1
ATOM 1411 C C . LEU A 1 83 ? -7.763 0.214 25.912 1.00 15.04 80 LEU A C 1
ATOM 1412 O O . LEU A 1 83 ? -8.967 0.461 25.830 1.00 15.91 80 LEU A O 1
ATOM 1428 N N . VAL A 1 84 ? -7.313 -1.029 26.069 1.00 15.05 81 VAL A N 1
ATOM 1429 C CA . VAL A 1 84 ? -8.256 -2.123 26.303 1.00 16.07 81 VAL A CA 1
ATOM 1430 C C . VAL A 1 84 ? -9.103 -1.808 27.530 1.00 17.45 81 VAL A C 1
ATOM 1431 O O . VAL A 1 84 ? -10.330 -1.958 27.521 1.00 17.83 81 VAL A O 1
ATOM 1444 N N . ASN A 1 85 ? -8.455 -1.376 28.612 1.00 17.73 82 ASN A N 1
ATOM 1445 C CA . ASN A 1 85 ? -9.158 -1.158 29.870 1.00 19.73 82 ASN A CA 1
ATOM 1446 C C . ASN A 1 85 ? -10.078 0.049 29.804 1.00 19.88 82 ASN A C 1
ATOM 1447 O O . ASN A 1 85 ? -11.045 0.110 30.563 1.00 22.17 82 ASN A O 1
ATOM 1458 N N . GLU A 1 86 ? -9.817 0.988 28.899 1.00 19.09 83 GLU A N 1
ATOM 1459 C CA . GLU A 1 86 ? -10.735 2.091 28.676 1.00 20.11 83 GLU A CA 1
ATOM 1460 C C . GLU A 1 86 ? -11.963 1.664 27.884 1.00 20.71 83 GLU A C 1
ATOM 1461 O O . GLU A 1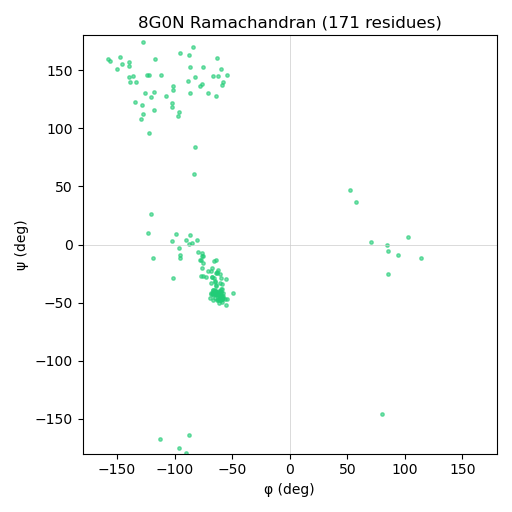 86 ? -12.922 2.439 27.778 1.00 22.34 83 GLU A O 1
ATOM 1473 N N . GLY A 1 87 ? -11.963 0.457 27.338 1.00 19.23 84 GLY A N 1
ATOM 1474 C CA . GLY A 1 87 ? -13.119 -0.072 26.654 1.00 19.47 84 GLY A CA 1
ATOM 1475 C C . GLY A 1 87 ? -13.053 -0.048 25.146 1.00 18.89 84 GLY A C 1
ATOM 1476 O O . GLY A 1 87 ? -14.047 -0.399 24.500 1.00 20.32 84 GLY A O 1
ATOM 1480 N N . TYR A 1 88 ? -11.922 0.327 24.555 1.00 17.88 85 TYR A N 1
ATOM 1481 C CA . TYR A 1 88 ? -11.841 0.344 23.104 1.00 17.87 85 TYR A CA 1
ATOM 1482 C C . TYR A 1 88 ? -11.825 -1.074 22.558 1.00 19.84 85 TYR A C 1
ATOM 1483 O O . TYR A 1 88 ? -11.042 -1.912 23.008 1.00 21.69 85 TYR A O 1
ATOM 1501 N N A GLU A 1 89 ? -12.697 -1.337 21.586 0.50 19.97 86 GLU A N 1
ATOM 1502 N N B GLU A 1 89 ? -12.702 -1.336 21.586 0.50 20.21 86 GLU A N 1
ATOM 1503 C CA A GLU A 1 89 ? -12.709 -2.603 20.870 0.50 21.42 86 GLU A CA 1
ATOM 1504 C CA B GLU A 1 89 ? -12.708 -2.600 20.862 0.50 21.78 86 GLU A CA 1
ATOM 1505 C C A GLU A 1 89 ? -11.934 -2.531 19.562 0.50 20.16 86 GLU A C 1
ATOM 1506 C C B GLU A 1 89 ? -11.899 -2.532 19.576 0.50 20.43 86 GLU A C 1
ATOM 1507 O O A GLU A 1 89 ? -11.660 -3.577 18.964 0.50 21.74 86 GLU A O 1
ATOM 1508 O O B GLU A 1 89 ? -11.546 -3.580 19.021 0.50 22.10 86 GLU A O 1
ATOM 1531 N N . SER A 1 90 ? -11.583 -1.326 19.112 1.00 17.89 87 SER A N 1
ATOM 1532 C CA . SER A 1 90 ? -10.857 -1.100 17.867 1.00 16.48 87 SER A CA 1
ATOM 1533 C C . SER A 1 90 ? -9.592 -0.347 18.246 1.00 14.85 87 SER A C 1
ATOM 1534 O O . SER A 1 90 ? -9.658 0.835 18.614 1.00 15.34 87 SER A O 1
ATOM 1542 N N . ILE A 1 91 ? -8.453 -1.035 18.197 1.00 13.88 88 ILE A N 1
ATOM 1543 C CA . ILE A 1 91 ? -7.161 -0.442 18.519 1.00 13.37 88 ILE A CA 1
ATOM 1544 C C . ILE A 1 91 ? -6.228 -0.691 17.341 1.00 12.65 88 ILE A C 1
ATOM 1545 O O . ILE A 1 91 ? -6.113 -1.828 16.858 1.00 13.25 88 ILE A O 1
ATOM 1561 N N . SER A 1 92 ? -5.573 0.371 16.889 1.00 12.76 89 SER A N 1
ATOM 1562 C CA . SER A 1 92 ? -4.624 0.350 15.792 1.00 12.16 89 SER A CA 1
ATOM 1563 C C . SER A 1 92 ? -3.332 0.994 16.274 1.00 11.57 89 SER A C 1
ATOM 1564 O O . SER A 1 92 ? -3.269 1.524 17.380 1.00 12.40 89 SER A O 1
ATOM 1572 N N . ALA A 1 93 ? -2.294 0.973 15.442 1.00 11.59 90 ALA A N 1
ATOM 1573 C CA . ALA A 1 93 ? -1.026 1.530 15.873 1.00 11.50 90 ALA A CA 1
ATOM 1574 C C . ALA A 1 93 ? -0.238 2.079 14.701 1.00 11.09 90 ALA A C 1
ATOM 1575 O O . ALA A 1 93 ? -0.322 1.590 13.565 1.00 11.46 90 ALA A O 1
ATOM 1582 N N . THR A 1 94 ? 0.569 3.082 15.014 1.00 11.20 91 THR A N 1
ATOM 1583 C CA . THR A 1 94 ? 1.519 3.658 14.082 1.00 10.96 91 THR A CA 1
ATOM 1584 C C . THR A 1 94 ? 2.754 4.078 14.864 1.00 10.67 91 THR A C 1
ATOM 1585 O O . THR A 1 94 ? 2.690 4.387 16.055 1.00 11.55 91 THR A O 1
ATOM 1596 N N . GLY A 1 95 ? 3.886 4.155 14.184 1.00 10.80 92 GLY A N 1
ATOM 1597 C CA . GLY A 1 95 ? 5.076 4.649 14.842 1.00 11.51 92 GLY A CA 1
ATOM 1598 C C . GLY A 1 95 ? 6.187 4.890 13.858 1.00 11.20 92 GLY A C 1
ATOM 1599 O O . GLY A 1 95 ? 6.141 4.442 12.701 1.00 12.34 92 GLY A O 1
ATOM 1603 N N A VAL A 1 96 ? 7.196 5.605 14.335 0.72 11.86 93 VAL A N 1
ATOM 1604 N N B VAL A 1 96 ? 7.184 5.644 14.322 0.28 11.48 93 VAL A N 1
ATOM 1605 C CA A VAL A 1 96 ? 8.313 6.020 13.507 0.72 12.63 93 VAL A CA 1
ATOM 1606 C CA B VAL A 1 96 ? 8.338 6.027 13.517 0.28 11.83 93 VAL A CA 1
ATOM 1607 C C A VAL A 1 96 ? 9.621 5.443 14.041 0.72 12.25 93 VAL A C 1
ATOM 1608 C C B VAL A 1 96 ? 9.577 5.291 14.012 0.28 11.55 93 VAL A C 1
ATOM 1609 O O A VAL A 1 96 ? 9.959 5.604 15.225 0.72 12.57 93 VAL A O 1
ATOM 1610 O O B VAL A 1 96 ? 9.873 5.288 15.215 0.28 11.38 93 VAL A O 1
ATOM 1635 N N A SER A 1 97 ? 10.335 4.756 13.147 0.72 13.50 94 SER A N 1
ATOM 1636 N N B SER A 1 97 ? 10.299 4.672 13.074 0.28 12.12 94 SER A N 1
ATOM 1637 C CA A SER A 1 97 ? 11.628 4.134 13.385 0.72 15.23 94 SER A CA 1
ATOM 1638 C CA B SER A 1 97 ? 11.568 3.991 13.319 0.28 12.41 94 SER A CA 1
ATOM 1639 C C A SER A 1 97 ? 11.454 3.052 14.445 0.72 13.72 94 SER A C 1
ATOM 1640 C C B SER A 1 97 ? 11.430 2.990 14.460 0.28 12.60 94 SER A C 1
ATOM 1641 O O A SER A 1 97 ? 10.760 2.068 14.189 0.72 13.63 94 SER A O 1
ATOM 1642 O O B SER A 1 97 ? 10.753 1.975 14.270 0.28 12.60 94 SER A O 1
ATOM 1657 N N . LEU A 1 98 ? 12.041 3.213 15.632 1.00 12.78 95 LEU A N 1
ATOM 1658 C CA . LEU A 1 98 ? 11.811 2.251 16.712 1.00 12.49 95 LEU A CA 1
ATOM 1659 C C . LEU A 1 98 ? 10.308 2.076 16.948 1.00 11.82 95 LEU A C 1
ATOM 1660 O O . LEU A 1 98 ? 9.841 0.967 17.230 1.00 12.31 95 LEU A O 1
ATOM 1676 N N . GLY A 1 99 ? 9.535 3.160 16.850 1.00 11.61 96 GLY A N 1
ATOM 1677 C CA . GLY A 1 99 ? 8.102 3.040 17.028 1.00 11.76 96 GLY A CA 1
ATOM 1678 C C . GLY A 1 99 ? 7.442 2.217 15.943 1.00 11.33 96 GLY A C 1
ATOM 1679 O O . GLY A 1 99 ? 6.389 1.612 16.175 1.00 11.59 96 GLY A O 1
ATOM 1683 N N . GLY A 1 100 ? 8.023 2.219 14.733 1.00 11.32 97 GLY A N 1
ATOM 1684 C CA . GLY A 1 100 ? 7.559 1.324 13.685 1.00 11.55 97 GLY A CA 1
ATOM 1685 C C . GLY A 1 100 ? 7.830 -0.127 14.034 1.00 11.10 97 GLY A C 1
ATOM 1686 O O . GLY A 1 100 ? 6.987 -0.997 13.810 1.00 11.82 97 GLY A O 1
ATOM 1690 N N . LEU A 1 101 ? 9.010 -0.406 14.588 1.00 11.59 98 LEU A N 1
ATOM 1691 C CA . LEU A 1 101 ? 9.295 -1.751 15.079 1.00 11.86 98 LEU A CA 1
ATOM 1692 C C . LEU A 1 101 ? 8.315 -2.162 16.183 1.00 11.92 98 LEU A C 1
ATOM 1693 O O . LEU A 1 101 ? 7.845 -3.301 16.208 1.00 12.21 98 LEU A O 1
ATOM 1709 N N . MET A 1 102 ? 8.060 -1.270 17.144 1.00 11.74 99 MET A N 1
ATOM 1710 C CA . MET A 1 102 ? 7.084 -1.559 18.217 1.00 11.78 99 MET A CA 1
ATOM 1711 C C . MET A 1 102 ? 5.706 -1.844 17.661 1.00 11.78 99 MET A C 1
ATOM 1712 O O . MET A 1 102 ? 4.992 -2.698 18.194 1.00 12.49 99 MET A O 1
ATOM 1726 N N . THR A 1 103 ? 5.312 -1.118 16.605 1.00 11.21 100 THR A N 1
ATOM 1727 C CA . THR A 1 103 ? 4.032 -1.346 15.945 1.00 11.51 100 THR A CA 1
ATOM 1728 C C . THR A 1 103 ? 3.976 -2.753 15.354 1.00 11.83 100 THR A C 1
ATOM 1729 O O . THR A 1 103 ? 2.986 -3.467 15.514 1.00 12.34 100 THR A O 1
ATOM 1740 N N . LEU A 1 104 ? 5.035 -3.158 14.638 1.00 11.33 101 LEU A N 1
ATOM 1741 C CA . LEU A 1 104 ? 5.105 -4.520 14.094 1.00 11.69 101 LEU A CA 1
ATOM 1742 C C . LEU A 1 104 ? 5.049 -5.558 15.212 1.00 12.32 101 LEU A C 1
ATOM 1743 O O . LEU A 1 104 ? 4.351 -6.572 15.094 1.00 12.69 101 LEU A O 1
ATOM 1759 N N . LYS A 1 105 ? 5.788 -5.341 16.306 1.00 12.41 102 LYS A N 1
ATOM 1760 C CA . LYS A 1 105 ? 5.772 -6.325 17.389 1.00 13.03 102 LYS A CA 1
ATOM 1761 C C . LYS A 1 105 ? 4.391 -6.399 18.040 1.00 12.66 102 LYS A C 1
ATOM 1762 O O . LYS A 1 105 ? 3.896 -7.487 18.358 1.00 13.00 102 LYS A O 1
ATOM 1781 N N A LEU A 1 106 ? 3.736 -5.263 18.201 0.38 12.84 103 LEU A N 1
ATOM 1782 N N B LEU A 1 106 ? 3.750 -5.249 18.253 0.62 13.08 103 LEU A N 1
ATOM 1783 C CA A LEU A 1 106 ? 2.393 -5.273 18.753 0.38 12.66 103 LEU A CA 1
ATOM 1784 C CA B LEU A 1 106 ? 2.375 -5.242 18.742 0.62 13.24 103 LEU A CA 1
ATOM 1785 C C A LEU A 1 106 ? 1.419 -6.007 17.844 0.38 12.43 103 LEU A C 1
ATOM 1786 C C B LEU A 1 106 ? 1.490 -6.099 17.849 0.62 12.51 103 LEU A C 1
ATOM 1787 O O A LEU A 1 106 ? 0.474 -6.633 18.334 0.38 12.44 103 LEU A O 1
ATOM 1788 O O B LEU A 1 106 ? 0.687 -6.899 18.341 0.62 12.40 103 LEU A O 1
ATOM 1819 N N . ALA A 1 107 ? 1.626 -5.927 16.526 1.00 12.13 104 ALA A N 1
ATOM 1820 C CA . ALA A 1 107 ? 0.793 -6.652 15.571 1.00 12.08 104 ALA A CA 1
ATOM 1821 C C . ALA A 1 107 ? 1.020 -8.157 15.645 1.00 12.47 104 ALA A C 1
ATOM 1822 O O . ALA A 1 107 ? 0.138 -8.927 15.257 1.00 13.96 104 ALA A O 1
ATOM 1830 N N . GLN A 1 108 ? 2.209 -8.596 16.079 1.00 12.50 105 GLN A N 1
ATOM 1831 C CA . GLN A 1 108 ? 2.492 -10.019 16.263 1.00 12.92 105 GLN A CA 1
ATOM 1832 C C . GLN A 1 108 ? 1.852 -10.563 17.538 1.00 12.80 105 GLN A C 1
ATOM 1833 O O . GLN A 1 108 ? 1.666 -11.771 17.659 1.00 13.71 105 GLN A O 1
ATOM 1847 N N . HIS A 1 109 ? 1.506 -9.689 18.483 1.00 12.82 106 HIS A N 1
ATOM 1848 C CA . HIS A 1 109 ? 0.949 -10.054 19.780 1.00 13.25 106 HIS A CA 1
ATOM 1849 C C . HIS A 1 109 ? -0.558 -9.890 19.899 1.00 13.57 106 HIS A C 1
ATOM 1850 O O . HIS A 1 109 ? -1.169 -10.619 20.702 1.00 14.42 106 HIS A O 1
ATOM 1864 N N . TYR A 1 110 ? -1.159 -8.959 19.161 1.00 13.59 107 TYR A N 1
ATOM 1865 C CA . TYR A 1 110 ? -2.503 -8.485 19.435 1.00 14.31 107 TYR A CA 1
ATOM 1866 C C . TYR A 1 110 ? -3.294 -8.289 18.154 1.00 14.42 107 TYR A C 1
ATOM 1867 O O . TYR A 1 110 ? -2.722 -8.038 17.084 1.00 13.95 107 TYR A O 1
ATOM 1885 N N . PRO A 1 111 ? -4.622 -8.313 18.254 1.00 15.65 108 PRO A N 1
ATOM 1886 C CA . PRO A 1 111 ? -5.495 -8.140 17.077 1.00 16.35 108 PRO A CA 1
ATOM 1887 C C . PRO A 1 111 ? -5.712 -6.670 16.723 1.00 15.89 108 PRO A C 1
ATOM 1888 O O . PRO A 1 111 ? -6.831 -6.152 16.746 1.00 16.77 108 PRO A O 1
ATOM 1899 N N . LEU A 1 112 ? -4.621 -5.976 16.411 1.00 14.30 109 LEU A N 1
ATOM 1900 C CA . LEU A 1 112 ? -4.722 -4.598 15.946 1.00 13.68 109 LEU A CA 1
ATOM 1901 C C . LEU A 1 112 ? -5.571 -4.554 14.683 1.00 13.10 109 LEU A C 1
ATOM 1902 O O . LEU A 1 112 ? -5.503 -5.451 13.837 1.00 14.14 109 LEU A O 1
ATOM 1918 N N A LYS A 1 113 ? -6.334 -3.472 14.523 0.58 13.37 110 LYS A N 1
ATOM 1919 N N B LYS A 1 113 ? -6.337 -3.474 14.522 0.42 13.14 110 LYS A N 1
ATOM 1920 C CA A LYS A 1 113 ? -7.188 -3.368 13.346 0.58 14.09 110 LYS A CA 1
ATOM 1921 C CA B LYS A 1 113 ? -7.188 -3.368 13.343 0.42 13.53 110 LYS A CA 1
ATOM 1922 C C A LYS A 1 113 ? -6.392 -3.033 12.091 0.58 14.24 110 LYS A C 1
ATOM 1923 C C B LYS A 1 113 ? -6.383 -3.041 12.091 0.42 13.90 110 LYS A C 1
ATOM 1924 O O A LYS A 1 113 ? -6.681 -3.569 11.018 0.58 14.96 110 LYS A O 1
ATOM 1925 O O B LYS A 1 113 ? -6.654 -3.594 11.021 0.42 14.51 110 LYS A O 1
ATOM 1962 N N . ARG A 1 114 ? -5.405 -2.143 12.197 1.00 13.58 111 ARG A N 1
ATOM 1963 C CA . ARG A 1 114 ? -4.522 -1.811 11.082 1.00 13.63 111 ARG A CA 1
ATOM 1964 C C . ARG A 1 114 ? -3.285 -1.130 11.655 1.00 12.39 111 ARG A C 1
ATOM 1965 O O . ARG A 1 114 ? -3.283 -0.677 12.809 1.00 12.79 111 ARG A O 1
ATOM 1986 N N . ILE A 1 115 ? -2.221 -1.100 10.852 1.00 11.62 112 ILE A N 1
ATOM 1987 C CA . ILE A 1 115 ? -0.933 -0.560 11.274 1.00 11.91 112 ILE A CA 1
ATOM 1988 C C . ILE A 1 115 ? -0.327 0.309 10.184 1.00 11.56 112 ILE A C 1
ATOM 1989 O O . ILE A 1 115 ? -0.439 0.006 8.985 1.00 12.32 112 ILE A O 1
ATOM 2005 N N . ALA A 1 116 ? 0.360 1.373 10.602 1.00 11.67 113 ALA A N 1
ATOM 2006 C CA . ALA A 1 116 ? 1.134 2.223 9.702 1.00 11.75 113 ALA A CA 1
ATOM 2007 C C . ALA A 1 116 ? 2.540 2.365 10.268 1.00 11.58 113 ALA A C 1
ATOM 2008 O O . ALA A 1 116 ? 2.715 2.854 11.388 1.00 12.85 113 ALA A O 1
ATOM 2015 N N . VAL A 1 117 ? 3.540 1.938 9.501 1.00 11.71 114 VAL A N 1
ATOM 2016 C CA . VAL A 1 117 ? 4.916 1.791 9.968 1.00 11.88 114 VAL A CA 1
ATOM 2017 C C . VAL A 1 117 ? 5.796 2.738 9.162 1.00 11.81 114 VAL A C 1
ATOM 2018 O O . VAL A 1 117 ? 5.906 2.578 7.947 1.00 12.85 114 VAL A O 1
ATOM 2031 N N . MET A 1 118 ? 6.409 3.724 9.819 1.00 11.75 115 MET A N 1
ATOM 2032 C CA . MET A 1 118 ? 7.258 4.728 9.165 1.00 12.15 115 MET A CA 1
ATOM 2033 C C . MET A 1 118 ? 8.719 4.479 9.497 1.00 12.38 115 MET A C 1
ATOM 2034 O O . MET A 1 118 ? 9.081 4.389 10.673 1.00 13.24 115 MET A O 1
ATOM 2048 N N . SER A 1 119 ? 9.562 4.398 8.470 1.00 12.76 116 SER A N 1
ATOM 2049 C CA . SER A 1 119 ? 11.010 4.401 8.651 1.00 13.65 116 SER A CA 1
ATOM 2050 C C . SER A 1 119 ? 11.527 3.286 9.560 1.00 13.11 116 SER A C 1
ATOM 2051 O O . SER A 1 119 ? 12.489 3.490 10.299 1.00 14.21 116 SER A O 1
ATOM 2059 N N . ALA A 1 120 ? 10.919 2.097 9.500 1.00 12.96 117 ALA A N 1
ATOM 2060 C CA . ALA A 1 120 ? 11.449 1.002 10.313 1.00 13.16 117 ALA A CA 1
ATOM 2061 C C . ALA A 1 120 ? 12.700 0.415 9.662 1.00 13.57 117 ALA A C 1
ATOM 2062 O O . ALA A 1 120 ? 12.699 0.148 8.462 1.00 14.30 117 ALA A O 1
ATOM 2069 N N . PRO A 1 121 ? 13.751 0.147 10.442 1.00 14.27 118 PRO A N 1
ATOM 2070 C CA . PRO A 1 121 ? 14.918 -0.563 9.905 1.00 14.86 118 PRO A CA 1
ATOM 2071 C C . PRO A 1 121 ? 14.731 -2.068 10.001 1.00 15.67 118 PRO A C 1
ATOM 2072 O O . PRO A 1 121 ? 14.037 -2.584 10.875 1.00 16.77 118 PRO A O 1
ATOM 2083 N N . LYS A 1 122 ? 15.382 -2.795 9.100 1.00 16.02 119 LYS A N 1
ATOM 2084 C CA . LYS A 1 122 ? 15.396 -4.253 9.205 1.00 17.01 119 LYS A CA 1
ATOM 2085 C C . LYS A 1 122 ? 16.628 -4.790 9.915 1.00 17.78 119 LYS A C 1
ATOM 2086 O O . LYS A 1 122 ? 16.666 -5.984 10.246 1.00 18.71 119 LYS A O 1
ATOM 2105 N N . GLU A 1 123 ? 17.627 -3.940 10.137 1.00 18.54 120 GLU A N 1
ATOM 2106 C CA . GLU A 1 123 ? 18.792 -4.235 10.956 1.00 19.91 120 GLU A CA 1
ATOM 2107 C C . GLU A 1 123 ? 19.368 -2.894 11.393 1.00 20.31 120 GLU A C 1
ATOM 2108 O O . GLU A 1 123 ? 19.128 -1.855 10.763 1.00 20.65 120 GLU A O 1
ATOM 2120 N N . LYS A 1 124 ? 20.152 -2.931 12.464 1.00 21.39 121 LYS A N 1
ATOM 2121 C CA . LYS A 1 124 ? 20.912 -1.764 12.886 1.00 23.07 121 LYS A CA 1
ATOM 2122 C C . LYS A 1 124 ? 22.294 -2.221 13.317 1.00 23.64 121 LYS A C 1
ATOM 2123 O O . LYS A 1 124 ? 22.435 -3.267 13.958 1.00 24.77 121 LYS A O 1
ATOM 2142 N N . SER A 1 125 ? 23.306 -1.441 12.960 1.00 23.61 122 SER A N 1
ATOM 2143 C CA . SER A 1 125 ? 24.676 -1.738 13.335 1.00 23.67 122 SER A CA 1
ATOM 2144 C C . SER A 1 125 ? 24.978 -1.140 14.700 1.00 24.01 122 SER A C 1
ATOM 2145 O O . SER A 1 125 ? 24.303 -0.214 15.163 1.00 22.94 122 SER A O 1
ATOM 2153 N N A ASP A 1 126 ? 25.998 -1.704 15.355 0.57 24.92 123 ASP A N 1
ATOM 2154 N N B ASP A 1 126 ? 26.017 -1.671 15.348 0.43 24.81 123 ASP A N 1
ATOM 2155 C CA A ASP A 1 126 ? 26.464 -1.126 16.612 0.57 26.61 123 ASP A CA 1
ATOM 2156 C CA B ASP A 1 126 ? 26.419 -1.098 16.629 0.43 26.18 123 ASP A CA 1
ATOM 2157 C C A ASP A 1 126 ? 26.828 0.341 16.421 0.57 26.31 123 ASP A C 1
ATOM 2158 C C B ASP A 1 126 ? 26.883 0.345 16.461 0.43 26.32 123 ASP A C 1
ATOM 2159 O O A ASP A 1 126 ? 26.401 1.210 17.192 0.57 25.77 123 ASP A O 1
ATOM 2160 O O B ASP A 1 126 ? 26.576 1.204 17.295 0.43 26.15 123 ASP A O 1
ATOM 2177 N N . ASP A 1 127 ? 27.621 0.633 15.385 1.00 26.89 124 ASP A N 1
ATOM 2178 C CA . ASP A 1 127 ? 28.062 2.004 15.139 1.00 28.36 124 ASP A CA 1
ATOM 2179 C C . ASP A 1 127 ? 26.885 2.948 14.933 1.00 26.70 124 ASP A C 1
ATOM 2180 O O . ASP A 1 127 ? 26.895 4.082 15.434 1.00 26.68 124 ASP A O 1
ATOM 2189 N N . GLY A 1 128 ? 25.858 2.499 14.210 1.00 25.41 125 GLY A N 1
ATOM 2190 C CA . GLY A 1 128 ? 24.709 3.354 13.980 1.00 24.40 125 GLY A CA 1
ATOM 2191 C C . GLY A 1 128 ? 23.968 3.689 15.263 1.00 23.87 125 GLY A C 1
ATOM 2192 O O . GLY A 1 128 ? 23.570 4.837 15.486 1.00 24.61 125 GLY A O 1
ATOM 2196 N N . LEU A 1 129 ? 23.775 2.696 16.133 1.00 22.39 126 LEU A N 1
ATOM 2197 C CA . LEU A 1 129 ? 23.093 2.948 17.399 1.00 22.10 126 LEU A CA 1
ATOM 2198 C C . LEU A 1 129 ? 23.915 3.858 18.311 1.00 22.52 126 LEU A C 1
ATOM 2199 O O . LEU A 1 129 ? 23.370 4.764 18.952 1.00 22.57 126 LEU A O 1
ATOM 2215 N N . ILE A 1 130 ? 25.228 3.644 18.368 1.00 22.98 127 ILE A N 1
ATOM 2216 C CA . ILE A 1 130 ? 26.087 4.496 19.188 1.00 23.75 127 ILE A CA 1
ATOM 2217 C C . ILE A 1 130 ? 26.045 5.933 18.687 1.00 23.35 127 ILE A C 1
ATOM 2218 O O . ILE A 1 130 ? 25.982 6.884 19.476 1.00 23.28 127 ILE A O 1
ATOM 2234 N N . GLU A 1 131 ? 26.089 6.119 17.367 1.00 24.60 128 GLU A N 1
ATOM 2235 C CA . GLU A 1 131 ? 26.045 7.470 16.820 1.00 26.22 128 GLU A CA 1
ATOM 2236 C C . GLU A 1 131 ? 24.762 8.182 17.239 1.00 24.77 128 GLU A C 1
ATOM 2237 O O . GLU A 1 131 ? 24.776 9.379 17.546 1.00 24.91 128 GLU A O 1
ATOM 2249 N N . HIS A 1 132 ? 23.646 7.461 17.278 1.00 23.13 129 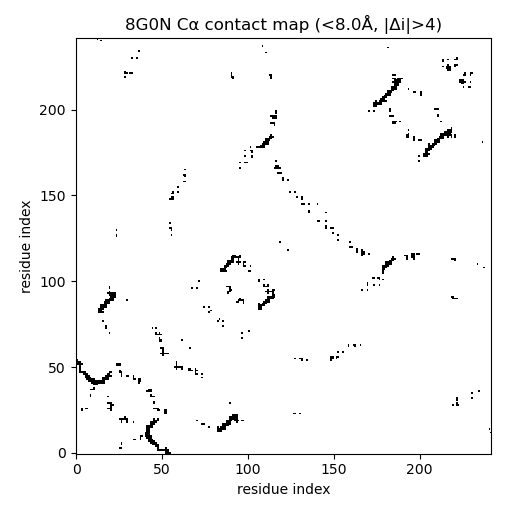HIS A N 1
ATOM 2250 C CA . HIS A 1 132 ? 22.397 8.072 17.710 1.00 23.11 129 HIS A CA 1
ATOM 2251 C C . HIS A 1 132 ? 22.450 8.467 19.182 1.00 21.66 129 HIS A C 1
ATOM 2252 O O . HIS A 1 132 ? 21.938 9.528 19.561 1.00 21.46 129 HIS A O 1
ATOM 2266 N N . LEU A 1 133 ? 23.071 7.633 20.025 1.00 20.54 130 LEU A N 1
ATOM 2267 C CA . LEU A 1 133 ? 23.242 7.982 21.433 1.00 20.68 130 LEU A CA 1
ATOM 2268 C C . LEU A 1 133 ? 24.125 9.214 21.601 1.00 20.69 130 LEU A C 1
ATOM 2269 O O . LEU A 1 133 ? 23.847 10.081 22.437 1.00 21.02 130 LEU A O 1
ATOM 2285 N N . VAL A 1 134 ? 25.211 9.300 20.835 1.00 20.94 131 VAL A N 1
ATOM 2286 C CA . VAL A 1 134 ? 26.079 10.474 20.913 1.00 22.59 131 VAL A CA 1
ATOM 2287 C C . VAL A 1 134 ? 25.314 11.734 20.534 1.00 23.19 131 VAL A C 1
ATOM 2288 O O . VAL A 1 134 ? 25.409 12.767 21.208 1.00 24.26 131 VAL A O 1
ATOM 2301 N N . TYR A 1 135 ? 24.555 11.672 19.440 1.00 23.60 132 TYR A N 1
ATOM 2302 C CA . TYR A 1 135 ? 23.790 12.836 19.015 1.00 25.50 132 TYR A CA 1
ATOM 2303 C C . TYR A 1 135 ? 22.780 13.247 20.072 1.00 23.30 132 TYR A C 1
ATOM 2304 O O . TYR A 1 135 ? 22.618 14.440 20.362 1.00 24.09 132 TYR A O 1
ATOM 2322 N N . TYR A 1 136 ? 22.094 12.270 20.658 1.00 21.60 133 TYR A N 1
ATOM 2323 C CA . TYR A 1 136 ? 21.154 12.565 21.727 1.00 21.26 133 TYR A CA 1
ATOM 2324 C C . TYR A 1 136 ? 21.850 13.264 22.886 1.00 21.78 133 TYR A C 1
ATOM 2325 O O . TYR A 1 136 ? 21.361 14.281 23.394 1.00 22.51 133 TYR A O 1
ATOM 2343 N N . SER A 1 137 ? 23.001 12.738 23.316 1.00 22.64 134 SER A N 1
ATOM 2344 C CA . SER A 1 137 ? 23.682 13.311 24.472 1.00 24.70 134 SER A CA 1
ATOM 2345 C C . SER A 1 137 ? 24.144 14.727 24.172 1.00 26.23 134 SER A C 1
ATOM 2346 O O . SER A 1 137 ? 24.057 15.615 25.025 1.00 25.67 134 SER A O 1
ATOM 2354 N N . GLN A 1 138 ? 24.643 14.956 22.960 1.00 28.56 135 GLN A N 1
ATOM 2355 C CA . GLN A 1 138 ? 25.107 16.285 22.584 1.00 32.11 135 GLN A CA 1
ATOM 2356 C C . GLN A 1 138 ? 23.951 17.274 22.602 1.00 34.14 135 GLN A C 1
ATOM 2357 O O . GLN A 1 138 ? 24.072 18.384 23.135 1.00 34.40 135 GLN A O 1
ATOM 2371 N N A ARG A 1 139 ? 22.812 16.886 22.021 0.39 35.37 136 ARG A N 1
ATOM 2372 N N B ARG A 1 139 ? 22.813 16.878 22.030 0.61 35.04 136 ARG A N 1
ATOM 2373 C CA A ARG A 1 139 ? 21.667 17.788 21.982 0.39 36.70 136 ARG A CA 1
ATOM 2374 C CA B ARG A 1 139 ? 21.655 17.763 21.974 0.61 36.17 136 ARG A CA 1
ATOM 2375 C C A ARG A 1 139 ? 21.150 18.076 23.387 0.39 36.13 136 ARG A C 1
ATOM 2376 C C B ARG A 1 139 ? 21.122 18.060 23.369 0.61 35.82 136 ARG A C 1
ATOM 2377 O O A ARG A 1 139 ? 20.854 19.229 23.722 0.39 36.36 136 ARG A O 1
ATOM 2378 O O B ARG A 1 139 ? 20.804 19.213 23.682 0.61 36.10 136 ARG A O 1
ATOM 2419 N N . MET A 1 140 ? 21.050 17.044 24.229 1.00 35.44 137 MET A N 1
ATOM 2420 C CA . MET A 1 140 ? 20.581 17.261 25.593 1.00 35.65 137 MET A CA 1
ATOM 2421 C C . MET A 1 140 ? 21.487 18.247 26.325 1.00 37.19 137 MET A C 1
ATOM 2422 O O . MET A 1 140 ? 21.012 19.147 27.029 1.00 36.73 137 MET A O 1
ATOM 2436 N N . SER A 1 141 ? 22.803 18.096 26.175 1.00 38.98 138 SER A N 1
ATOM 2437 C CA . SER A 1 141 ? 23.726 18.950 26.915 1.00 41.50 138 SER A CA 1
ATOM 2438 C C . SER A 1 141 ? 23.591 20.408 26.492 1.00 44.13 138 SER A C 1
ATOM 2439 O O . SER A 1 141 ? 23.652 21.313 27.334 1.00 44.07 138 SER A O 1
ATOM 2447 N N . ASN A 1 142 ? 23.396 20.657 25.196 1.00 46.78 139 ASN A N 1
ATOM 2448 C CA . ASN A 1 142 ? 23.235 22.031 24.730 1.00 49.36 139 ASN A CA 1
ATOM 2449 C C . ASN A 1 142 ? 21.922 22.629 25.215 1.00 49.74 139 ASN A C 1
ATOM 2450 O O . ASN A 1 142 ? 21.880 23.794 25.630 1.00 49.82 139 ASN A O 1
ATOM 2461 N N . ILE A 1 143 ? 20.838 21.853 25.162 1.00 49.97 140 ILE A N 1
ATOM 2462 C CA . ILE A 1 143 ? 19.552 22.335 25.659 1.00 50.37 140 ILE A CA 1
ATOM 2463 C C . ILE A 1 143 ? 19.656 22.677 27.138 1.00 50.53 140 ILE A C 1
ATOM 2464 O O . ILE A 1 143 ? 19.220 23.746 27.581 1.00 50.73 140 ILE A O 1
ATOM 2480 N N . LEU A 1 144 ? 20.238 21.772 27.925 1.00 50.15 141 LEU A N 1
ATOM 2481 C CA . LEU A 1 144 ? 20.404 22.009 29.350 1.00 49.79 141 LEU A CA 1
ATOM 2482 C C . LEU A 1 144 ? 21.583 22.915 29.671 1.00 48.93 141 LEU A C 1
ATOM 2483 O O . LEU A 1 144 ? 21.756 23.282 30.839 1.00 48.85 141 LEU A O 1
ATOM 2499 N N . ASN A 1 145 ? 22.392 23.281 28.679 1.00 48.11 142 ASN A N 1
ATOM 2500 C CA . ASN A 1 145 ? 23.577 24.106 28.905 1.00 47.15 142 ASN A CA 1
ATOM 2501 C C . ASN A 1 145 ? 24.453 23.512 30.005 1.00 44.69 142 ASN A C 1
ATOM 2502 O O . ASN A 1 145 ? 24.916 24.198 30.922 1.00 44.28 142 ASN A O 1
ATOM 2513 N N . LEU A 1 146 ? 24.677 22.206 29.904 1.00 42.57 143 LEU A N 1
ATOM 2514 C CA . LEU A 1 146 ? 25.584 21.528 30.815 1.00 40.74 143 LEU A CA 1
ATOM 2515 C C . LEU A 1 146 ? 27.004 22.027 30.570 1.00 38.29 143 LEU A C 1
ATOM 2516 O O . LEU A 1 146 ? 27.386 22.338 29.440 1.00 38.27 143 LEU A O 1
ATOM 2532 N N . ASP A 1 147 ? 27.792 22.115 31.637 1.00 36.18 144 ASP 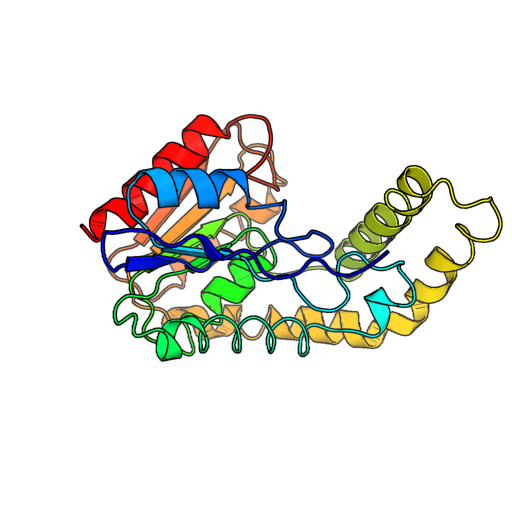A N 1
ATOM 2533 C CA . ASP A 1 147 ? 29.153 22.614 31.493 1.00 35.02 144 ASP A CA 1
ATOM 2534 C C . ASP A 1 147 ? 30.053 21.537 30.885 1.00 32.98 144 ASP A C 1
ATOM 2535 O O . ASP A 1 147 ? 29.623 20.414 30.588 1.00 31.96 144 ASP A O 1
ATOM 2544 N N A GLN A 1 148 ? 31.323 21.892 30.674 0.60 32.28 145 GLN A N 1
ATOM 2545 N N B GLN A 1 148 ? 31.321 21.900 30.698 0.40 32.71 145 GLN A N 1
ATOM 2546 C CA A GLN A 1 148 ? 32.241 21.000 29.967 0.60 32.18 145 GLN A CA 1
ATOM 2547 C CA B GLN A 1 148 ? 32.263 21.037 29.995 0.40 32.80 145 GLN A CA 1
ATOM 2548 C C A GLN A 1 148 ? 32.313 19.635 30.639 0.60 32.44 145 GLN A C 1
ATOM 2549 C C B GLN A 1 148 ? 32.342 19.658 30.638 0.40 32.84 145 GLN A C 1
ATOM 2550 O O A GLN A 1 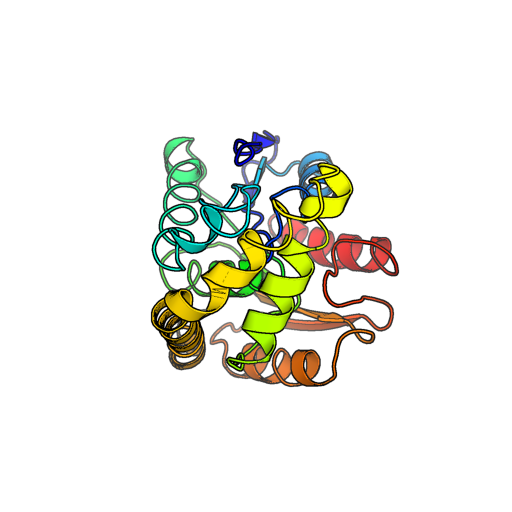148 ? 32.222 18.598 29.973 0.60 32.33 145 GLN A O 1
ATOM 2551 O O B GLN A 1 148 ? 32.288 18.634 29.948 0.40 32.76 145 GLN A O 1
ATOM 2578 N N . GLN A 1 149 ? 32.484 19.614 31.963 1.00 33.15 146 GLN A N 1
ATOM 2579 C CA . GLN A 1 149 ? 32.699 18.343 32.652 1.00 35.03 146 GLN A CA 1
ATOM 2580 C C . GLN A 1 149 ? 31.435 17.500 32.683 1.00 35.84 146 GLN A C 1
ATOM 2581 O O . GLN A 1 149 ? 31.492 16.274 32.518 1.00 36.05 146 GLN A O 1
ATOM 2595 N N . ALA A 1 150 ? 30.286 18.135 32.900 1.00 36.90 147 ALA A N 1
ATOM 2596 C CA . ALA A 1 150 ? 29.039 17.381 32.933 1.00 38.07 147 ALA A CA 1
ATOM 2597 C C . ALA A 1 150 ? 28.757 16.736 31.583 1.00 38.50 147 ALA A C 1
ATOM 2598 O O . ALA A 1 150 ? 28.346 15.571 31.514 1.00 38.54 147 ALA A O 1
ATOM 2605 N N . SER A 1 151 ? 28.967 17.482 30.496 1.00 38.74 148 SER A N 1
ATOM 2606 C CA . SER A 1 151 ? 28.684 16.943 29.171 1.00 39.65 148 SER A CA 1
ATOM 2607 C C . SER A 1 151 ? 29.631 15.803 28.834 1.00 40.15 148 SER A C 1
ATOM 2608 O O . SER A 1 151 ? 29.224 14.796 28.243 1.00 40.13 148 SER A O 1
ATOM 2616 N N A SER A 1 152 ? 30.902 15.942 29.211 0.42 40.65 149 SER A N 1
ATOM 2617 N N B SER A 1 152 ? 30.903 15.943 29.206 0.58 40.47 149 SER A N 1
ATOM 2618 C CA A SER A 1 152 ? 31.891 14.924 28.878 0.42 41.23 149 SER A CA 1
ATOM 2619 C CA B SER A 1 152 ? 31.889 14.922 28.873 0.58 41.02 149 SER A CA 1
ATOM 2620 C C A SER A 1 152 ? 31.590 13.604 29.578 0.42 41.78 149 SER A C 1
ATOM 2621 C C B SER A 1 152 ? 31.592 13.604 29.579 0.58 41.69 149 SER A C 1
ATOM 2622 O O A SER A 1 152 ? 31.767 12.531 28.992 0.42 42.03 149 SER A O 1
ATOM 2623 O O B SER A 1 152 ? 31.774 12.529 28.996 0.58 41.99 149 SER A O 1
ATOM 2638 N N . ALA A 1 153 ? 31.124 13.659 30.827 1.00 42.11 150 ALA A N 1
ATOM 2639 C CA . ALA A 1 153 ? 30.890 12.426 31.574 1.00 43.34 150 ALA A CA 1
ATOM 2640 C C . ALA A 1 153 ? 29.731 11.618 30.999 1.00 44.26 150 ALA A C 1
ATOM 2641 O O . ALA A 1 153 ? 29.727 10.384 31.089 1.00 44.90 150 ALA A O 1
ATOM 2648 N N . GLN A 1 154 ? 28.736 12.283 30.414 1.00 43.92 151 GLN A N 1
ATOM 2649 C CA . GLN A 1 154 ? 27.616 11.550 29.836 1.00 44.13 151 GLN A CA 1
ATOM 2650 C C . GLN A 1 154 ? 28.077 10.667 28.682 1.00 44.37 151 GLN A C 1
ATOM 2651 O O . GLN A 1 154 ? 27.658 9.509 28.571 1.00 43.87 151 GLN A O 1
ATOM 2665 N N . LEU A 1 155 ? 28.942 11.193 27.812 1.00 44.69 152 LEU A N 1
ATOM 2666 C CA . LEU A 1 155 ? 29.446 10.381 26.709 1.00 45.56 152 LEU A CA 1
ATOM 2667 C C . LEU A 1 155 ? 30.330 9.247 27.206 1.00 45.93 152 LEU A C 1
ATOM 2668 O O . LEU A 1 155 ? 30.415 8.198 26.557 1.00 45.92 152 LEU A O 1
ATOM 2684 N N . ALA A 1 156 ? 30.987 9.436 28.351 1.00 46.01 153 ALA A N 1
ATOM 2685 C CA . ALA A 1 156 ? 31.888 8.413 28.867 1.00 46.37 153 ALA A CA 1
ATOM 2686 C C . ALA A 1 156 ? 31.168 7.096 29.137 1.00 46.22 153 ALA A C 1
ATOM 2687 O O . ALA A 1 156 ? 31.791 6.032 29.096 1.00 47.03 153 ALA A O 1
ATOM 2694 N N . ALA A 1 157 ? 29.864 7.134 29.386 1.00 45.65 154 ALA A N 1
ATOM 2695 C CA . ALA A 1 157 ? 29.149 5.936 29.817 1.00 44.96 154 ALA A CA 1
ATOM 2696 C C . ALA A 1 157 ? 28.690 5.037 28.669 1.00 43.76 154 ALA A C 1
ATOM 2697 O O . ALA A 1 157 ? 28.074 3.998 28.929 1.00 42.58 154 ALA A O 1
ATOM 2704 N N . ILE A 1 158 ? 28.975 5.379 27.413 1.00 43.65 155 ILE A N 1
ATOM 2705 C CA . ILE A 1 158 ? 28.389 4.605 26.320 1.00 43.61 155 ILE A CA 1
ATOM 2706 C C . ILE A 1 158 ? 28.954 3.187 26.266 1.00 43.64 155 ILE A C 1
ATOM 2707 O O . ILE A 1 158 ? 28.243 2.244 25.898 1.00 42.54 155 ILE A O 1
ATOM 2723 N N . ASP A 1 159 ? 30.227 3.003 26.627 1.00 44.15 156 ASP A N 1
ATOM 2724 C CA . ASP A 1 159 ? 30.852 1.693 26.470 1.00 45.12 156 ASP A CA 1
ATOM 2725 C C . ASP A 1 159 ? 30.121 0.605 27.251 1.00 43.81 156 ASP A C 1
ATOM 2726 O O . ASP A 1 159 ? 30.049 -0.541 26.795 1.00 44.07 156 ASP A O 1
ATOM 2735 N N . ASP A 1 160 ? 29.564 0.936 28.412 1.00 42.63 157 ASP A N 1
ATOM 2736 C CA . ASP A 1 160 ? 28.938 -0.081 29.245 1.00 41.49 157 ASP A CA 1
ATOM 2737 C C . ASP A 1 160 ? 27.567 -0.513 28.739 1.00 38.06 157 ASP A C 1
ATOM 2738 O O . ASP A 1 160 ? 27.003 -1.468 29.283 1.00 38.14 157 ASP A O 1
ATOM 2747 N N . TYR A 1 161 ? 27.029 0.155 27.720 1.00 34.32 158 TYR A N 1
ATOM 2748 C CA . TYR A 1 161 ? 25.745 -0.190 27.121 1.00 31.37 158 TYR A CA 1
ATOM 2749 C C . TYR A 1 161 ? 25.871 -1.249 26.029 1.00 31.22 158 TYR A C 1
ATOM 2750 O O . TYR A 1 161 ? 24.886 -1.535 25.346 1.00 30.45 158 TYR A O 1
ATOM 2768 N N . GLU A 1 162 ? 27.051 -1.849 25.853 1.00 32.18 159 GLU A N 1
ATOM 2769 C CA . GLU A 1 162 ? 27.260 -2.725 24.702 1.00 33.83 159 GLU A CA 1
ATOM 2770 C C . GLU A 1 162 ? 26.306 -3.916 24.714 1.00 31.59 159 GLU A C 1
ATOM 2771 O O . GLU A 1 162 ? 25.793 -4.314 23.664 1.00 30.77 159 GLU A O 1
ATOM 2783 N N . GLY A 1 163 ? 26.053 -4.497 25.888 1.00 30.29 160 GLY A N 1
ATOM 2784 C CA . GLY A 1 163 ? 25.131 -5.618 25.959 1.00 28.99 160 GLY A CA 1
ATOM 2785 C C . GLY A 1 163 ? 23.707 -5.239 25.592 1.00 27.52 160 GLY A C 1
ATOM 2786 O O . GLY A 1 163 ? 22.969 -6.043 25.013 1.00 28.00 160 GLY A O 1
ATOM 2790 N N . GLU A 1 164 ? 23.303 -4.006 25.898 1.00 25.99 161 GLU A N 1
ATOM 2791 C CA . GLU A 1 164 ? 21.955 -3.554 25.572 1.00 25.85 161 GLU A CA 1
ATOM 2792 C C . GLU A 1 164 ? 21.839 -3.222 24.088 1.00 23.74 161 GLU A C 1
ATOM 2793 O O . GLU A 1 164 ? 20.745 -3.309 23.512 1.00 23.23 161 GLU A O 1
ATOM 2805 N N . ILE A 1 165 ? 22.954 -2.842 23.456 1.00 23.44 162 ILE A N 1
ATOM 2806 C CA . ILE A 1 165 ? 22.966 -2.676 22.006 1.00 24.30 162 ILE A CA 1
ATOM 2807 C C . ILE A 1 165 ? 22.732 -4.021 21.330 1.00 24.29 162 ILE A C 1
ATOM 2808 O O . ILE A 1 165 ? 21.942 -4.139 20.391 1.00 23.53 162 ILE A O 1
ATOM 2824 N N . THR A 1 166 ? 23.424 -5.055 21.797 1.00 24.70 163 THR A N 1
ATOM 2825 C CA . THR A 1 166 ? 23.216 -6.398 21.260 1.00 25.87 163 THR A CA 1
ATOM 2826 C C . THR A 1 166 ? 21.774 -6.847 21.455 1.00 24.66 163 THR A C 1
ATOM 2827 O O . THR A 1 166 ? 21.162 -7.414 20.542 1.00 24.01 163 THR A O 1
ATOM 2838 N N . LYS A 1 167 ? 21.192 -6.546 22.620 1.00 23.75 164 LYS A N 1
ATOM 2839 C CA . LYS A 1 167 ? 19.797 -6.897 22.866 1.00 23.86 164 LYS A CA 1
ATOM 2840 C C . LYS A 1 167 ? 18.868 -6.184 21.886 1.00 21.38 164 LYS A C 1
ATOM 2841 O O . LYS A 1 167 ? 17.910 -6.779 21.380 1.00 21.57 164 LYS A O 1
ATOM 2860 N N . PHE A 1 168 ? 19.117 -4.900 21.637 1.00 20.96 165 PHE A N 1
ATOM 2861 C CA . PHE A 1 168 ? 18.340 -4.147 20.651 1.00 20.28 165 PHE A CA 1
ATOM 2862 C C . PHE A 1 168 ? 18.426 -4.804 19.275 1.00 19.20 165 PHE A C 1
ATOM 2863 O O . PHE A 1 168 ? 17.416 -4.963 18.582 1.00 18.53 165 PHE A O 1
ATOM 2880 N N . GLN A 1 169 ? 19.624 -5.221 18.872 1.00 19.97 166 GLN A N 1
ATOM 2881 C CA . GLN A 1 169 ? 19.789 -5.828 17.561 1.00 20.74 166 GLN A CA 1
ATOM 2882 C C . GLN A 1 169 ? 19.003 -7.132 17.469 1.00 20.21 166 GLN A C 1
ATOM 2883 O O . GLN A 1 169 ? 18.363 -7.405 16.446 1.00 20.07 166 GLN A O 1
ATOM 2897 N N . HIS A 1 170 ? 19.049 -7.959 18.522 1.00 20.59 167 HIS A N 1
ATOM 2898 C CA . HIS A 1 170 ? 18.256 -9.186 18.526 1.00 21.61 167 HIS A CA 1
ATOM 2899 C C . HIS A 1 170 ? 16.760 -8.899 18.512 1.00 19.73 167 HIS A C 1
ATOM 2900 O O . HIS A 1 170 ? 15.985 -9.653 17.915 1.00 19.84 167 HIS A O 1
ATOM 2914 N N . PHE A 1 171 ? 16.334 -7.835 19.190 1.00 18.25 168 PHE A N 1
ATOM 2915 C CA . PHE A 1 171 ? 14.928 -7.435 19.179 1.00 18.13 168 PHE A CA 1
ATOM 2916 C C . PHE A 1 171 ? 14.458 -7.171 17.760 1.00 16.31 168 PHE A C 1
ATOM 2917 O O . PHE A 1 171 ? 13.372 -7.619 17.363 1.00 16.52 168 PHE A O 1
ATOM 2934 N N . ILE A 1 172 ? 15.262 -6.435 16.988 1.00 15.88 169 ILE A N 1
ATOM 2935 C CA . ILE A 1 172 ? 14.935 -6.192 15.587 1.00 16.57 169 ILE A CA 1
ATOM 2936 C C . ILE A 1 172 ? 14.854 -7.509 14.818 1.00 16.88 169 ILE A C 1
ATOM 2937 O O . ILE A 1 172 ? 13.882 -7.768 14.088 1.00 16.62 169 ILE A O 1
ATOM 2953 N N A ASP A 1 173 ? 15.889 -8.346 14.957 0.65 17.77 170 ASP A N 1
ATOM 2954 N N B ASP A 1 173 ? 15.892 -8.342 14.941 0.35 17.74 170 ASP A N 1
ATOM 2955 C CA A ASP A 1 173 ? 15.959 -9.595 14.208 0.65 19.17 170 ASP A CA 1
ATOM 2956 C CA B ASP A 1 173 ? 15.942 -9.599 14.199 0.35 18.88 170 ASP A CA 1
ATOM 2957 C C A ASP A 1 173 ? 14.731 -10.455 14.463 0.65 18.42 170 ASP A C 1
ATOM 2958 C C B ASP A 1 173 ? 14.698 -10.431 14.456 0.35 18.36 170 ASP A C 1
ATOM 2959 O O A ASP A 1 173 ? 14.179 -11.063 13.538 0.65 19.64 170 ASP A O 1
ATOM 2960 O O B ASP A 1 173 ? 14.100 -10.991 13.529 0.35 19.04 170 ASP A O 1
ATOM 2977 N N . ASP A 1 174 ? 14.296 -10.528 15.722 1.00 18.04 171 ASP A N 1
ATOM 2978 C CA . ASP A 1 174 ? 13.178 -11.392 16.069 1.00 18.52 171 ASP A CA 1
ATOM 2979 C C . ASP A 1 174 ? 11.884 -10.902 15.434 1.00 17.59 171 ASP A C 1
ATOM 2980 O O . ASP A 1 174 ? 11.084 -11.705 14.950 1.00 19.56 171 ASP A O 1
ATOM 2989 N N . ILE A 1 175 ? 11.665 -9.592 15.401 1.00 14.98 172 ILE A N 1
ATOM 2990 C CA . ILE A 1 175 ? 10.488 -9.063 14.710 1.00 14.70 172 ILE A CA 1
ATOM 2991 C C . ILE A 1 175 ? 10.542 -9.405 13.221 1.00 14.43 172 ILE A C 1
ATOM 2992 O O . ILE A 1 175 ? 9.561 -9.872 12.627 1.00 14.51 172 ILE A O 1
ATOM 3008 N N . MET A 1 176 ? 11.697 -9.175 12.604 1.00 14.26 173 MET A N 1
ATOM 3009 C CA . MET A 1 176 ? 11.856 -9.331 11.150 1.00 14.63 173 MET A CA 1
ATOM 3010 C C . MET A 1 176 ? 11.684 -10.772 10.713 1.00 15.18 173 MET A C 1
ATOM 3011 O O . MET A 1 176 ? 11.226 -11.015 9.596 1.00 18.11 173 MET A O 1
ATOM 3025 N N . THR A 1 177 ? 12.049 -11.735 11.559 1.00 14.77 174 THR A N 1
ATOM 3026 C CA . THR A 1 177 ? 11.929 -13.148 11.225 1.00 15.96 174 THR A CA 1
ATOM 3027 C C . THR A 1 177 ? 10.479 -13.584 11.131 1.00 15.13 174 THR A C 1
ATOM 3028 O O . THR A 1 177 ? 10.183 -14.567 10.455 1.00 16.38 174 THR A O 1
ATOM 3039 N N . ASN A 1 178 ? 9.571 -12.860 11.780 1.00 14.08 175 ASN A N 1
ATOM 3040 C CA . ASN A 1 178 ? 8.199 -13.298 11.990 1.00 14.10 175 ASN A CA 1
ATOM 3041 C C . ASN A 1 178 ? 7.159 -12.360 11.397 1.00 13.23 175 ASN A C 1
ATOM 3042 O O . ASN A 1 178 ? 6.021 -12.322 11.855 1.00 13.53 175 ASN A O 1
ATOM 3053 N N . LEU A 1 179 ? 7.538 -11.616 10.357 1.00 14.08 176 LEU A N 1
ATOM 3054 C CA . LEU A 1 179 ? 6.595 -10.690 9.743 1.00 14.44 176 LEU A CA 1
ATOM 3055 C C . LEU A 1 179 ? 5.404 -11.393 9.108 1.00 14.36 176 LEU A C 1
ATOM 3056 O O . LEU A 1 179 ? 4.338 -10.787 8.969 1.00 14.32 176 LEU A O 1
ATOM 3072 N N . ASN A 1 180 ? 5.552 -12.659 8.731 1.00 15.17 177 ASN A N 1
ATOM 3073 C CA . ASN A 1 180 ? 4.465 -13.389 8.099 1.00 16.20 177 ASN A CA 1
ATOM 3074 C C . ASN A 1 180 ? 3.255 -13.534 8.998 1.00 15.21 177 ASN A C 1
ATOM 3075 O O . ASN A 1 180 ? 2.141 -13.705 8.496 1.00 16.59 177 ASN A O 1
ATOM 3086 N N . VAL A 1 181 ? 3.431 -13.412 10.316 1.00 14.75 178 VAL A N 1
ATOM 3087 C CA . VAL A 1 181 ? 2.291 -13.554 11.211 1.00 15.68 178 VAL A CA 1
ATOM 3088 C C . VAL A 1 181 ? 1.418 -12.315 11.257 1.00 14.97 178 VAL A C 1
ATOM 3089 O O . VAL A 1 181 ? 0.299 -12.374 11.772 1.00 15.73 178 VAL A O 1
ATOM 3102 N N . ILE A 1 182 ? 1.900 -11.195 10.728 1.00 13.87 179 ILE A N 1
ATOM 3103 C CA . ILE A 1 182 ? 1.143 -9.950 10.700 1.00 13.49 179 ILE A CA 1
ATOM 3104 C C . ILE A 1 182 ? 0.211 -10.006 9.493 1.00 14.02 179 ILE A C 1
ATOM 3105 O O . ILE A 1 182 ? 0.671 -10.123 8.351 1.00 14.91 179 ILE A O 1
ATOM 3121 N N A LYS A 1 183 ? -1.092 -9.882 9.727 0.60 14.36 180 LYS A N 1
ATOM 3122 N N B LYS A 1 183 ? -1.101 -9.926 9.748 0.40 14.36 180 LYS A N 1
ATOM 3123 C CA A LYS A 1 183 ? -2.057 -10.090 8.651 0.60 15.15 180 LYS A CA 1
ATOM 3124 C CA B LYS A 1 183 ? -2.109 -10.171 8.727 0.40 14.94 180 LYS A CA 1
ATOM 3125 C C A LYS A 1 183 ? -3.109 -9.009 8.510 0.60 14.79 180 LYS A C 1
ATOM 3126 C C B LYS A 1 183 ? -3.108 -9.036 8.524 0.40 14.75 180 LYS A C 1
ATOM 3127 O O A LYS A 1 183 ? -3.906 -9.070 7.557 0.60 15.56 180 LYS A O 1
ATOM 3128 O O B LYS A 1 183 ? -3.868 -9.081 7.543 0.40 15.38 180 LYS A O 1
ATOM 3165 N N . MET A 1 184 ? -3.155 -8.041 9.410 1.00 14.50 181 MET A N 1
ATOM 3166 C CA . MET A 1 184 ? -4.138 -6.979 9.291 1.00 14.29 181 MET A CA 1
ATOM 3167 C C . MET A 1 184 ? -3.676 -5.949 8.273 1.00 13.54 181 MET A C 1
ATOM 3168 O O . MET A 1 184 ? -2.502 -5.895 7.917 1.00 13.96 181 MET A O 1
ATOM 3182 N N . PRO A 1 185 ? -4.571 -5.061 7.831 1.00 13.73 182 PRO A N 1
ATOM 3183 C CA . PRO A 1 185 ? -4.166 -4.078 6.820 1.00 13.54 182 PRO A CA 1
ATOM 3184 C C . PRO A 1 185 ? -2.998 -3.229 7.299 1.00 13.24 182 PRO A C 1
ATOM 3185 O O . PRO A 1 185 ? -2.940 -2.801 8.458 1.00 13.23 182 PRO A O 1
ATOM 3196 N N . ALA A 1 186 ? -2.062 -2.972 6.377 1.00 13.19 183 ALA A N 1
ATOM 3197 C CA . ALA A 1 186 ? -0.788 -2.372 6.723 1.00 13.20 183 ALA A CA 1
ATOM 3198 C C . ALA A 1 186 ? -0.371 -1.345 5.683 1.00 13.42 183 ALA A C 1
ATOM 3199 O O . ALA A 1 186 ? -0.566 -1.539 4.477 1.00 15.63 183 ALA A O 1
ATOM 3206 N N . ASN A 1 187 ? 0.258 -0.279 6.161 1.00 12.49 184 ASN A N 1
ATOM 3207 C CA . ASN A 1 187 ? 0.821 0.781 5.341 1.00 12.85 184 ASN A CA 1
ATOM 3208 C C . ASN A 1 187 ? 2.271 0.941 5.770 1.00 12.32 184 ASN A C 1
ATOM 3209 O O . ASN A 1 187 ? 2.535 1.322 6.920 1.00 12.81 184 ASN A O 1
ATOM 3220 N N . ILE A 1 188 ? 3.204 0.590 4.879 1.00 12.10 185 ILE A N 1
ATOM 3221 C CA . ILE A 1 188 ? 4.628 0.696 5.141 1.00 12.17 185 ILE A CA 1
ATOM 3222 C C . ILE A 1 188 ? 5.136 1.933 4.418 1.00 12.20 185 ILE A C 1
ATOM 3223 O O . ILE A 1 188 ? 4.996 2.032 3.194 1.00 12.94 185 ILE A O 1
ATOM 3239 N N . LEU A 1 189 ? 5.721 2.872 5.160 1.00 12.07 186 LEU A N 1
ATOM 3240 C CA . LEU A 1 189 ? 6.147 4.161 4.632 1.00 12.54 186 LEU A CA 1
ATOM 3241 C C . LEU A 1 189 ? 7.634 4.369 4.865 1.00 12.68 186 LEU A C 1
ATOM 3242 O O . LEU A 1 189 ? 8.193 3.960 5.892 1.00 13.00 186 LEU A O 1
ATOM 3258 N N . PHE A 1 190 ? 8.263 5.056 3.910 1.00 12.87 187 PHE A N 1
ATOM 3259 C CA . PHE A 1 190 ? 9.650 5.475 4.055 1.00 13.49 187 PHE A CA 1
ATOM 3260 C C . PHE A 1 190 ? 9.829 6.791 3.323 1.00 14.05 187 PHE A C 1
ATOM 3261 O O . PHE A 1 190 ? 9.030 7.153 2.459 1.00 14.57 187 PHE A O 1
ATOM 3278 N N . GLY A 1 191 ? 10.900 7.495 3.661 1.00 14.74 188 GLY A N 1
ATOM 3279 C CA . GLY A 1 191 ? 11.181 8.794 3.068 1.00 15.37 188 GLY A CA 1
ATOM 3280 C C . GLY A 1 191 ? 12.247 8.723 1.989 1.00 16.45 188 GLY A C 1
ATOM 3281 O O . GLY A 1 191 ? 13.299 8.120 2.176 1.00 17.68 188 GLY A O 1
ATOM 3285 N N . GLY A 1 192 ? 11.994 9.417 0.878 1.00 17.49 189 GLY A N 1
ATOM 3286 C CA . GLY A 1 192 ? 12.965 9.483 -0.197 1.00 19.17 189 GLY A CA 1
ATOM 3287 C C . GLY A 1 192 ? 14.218 10.243 0.168 1.00 20.13 189 GLY A C 1
ATOM 3288 O O . GLY A 1 192 ? 15.240 10.088 -0.509 1.00 21.84 189 GLY A O 1
ATOM 3292 N N . LYS A 1 193 ? 14.161 11.094 1.190 1.00 20.22 190 LYS A N 1
ATOM 3293 C CA . LYS A 1 193 ? 15.333 11.812 1.677 1.00 21.74 190 LYS A CA 1
ATOM 3294 C C . LYS A 1 193 ? 15.953 11.159 2.907 1.00 22.49 190 LYS A C 1
ATOM 3295 O O . LYS A 1 193 ? 16.856 11.737 3.520 1.00 25.31 190 LYS A O 1
ATOM 3314 N N . ASP A 1 194 ? 15.498 9.964 3.272 1.00 20.75 191 ASP A N 1
ATOM 3315 C CA . ASP A 1 194 ? 16.194 9.133 4.241 1.00 20.33 191 ASP A CA 1
ATOM 3316 C C . ASP A 1 194 ? 17.289 8.345 3.519 1.00 20.67 191 ASP A C 1
ATOM 3317 O O . ASP A 1 194 ? 17.367 8.313 2.285 1.00 21.46 191 ASP A O 1
ATOM 3326 N N . ALA A 1 195 ? 18.142 7.695 4.298 1.00 21.22 192 ALA A N 1
ATOM 3327 C CA . ALA A 1 195 ? 19.177 6.866 3.714 1.00 21.55 192 ALA A CA 1
ATOM 3328 C C . ALA A 1 195 ? 18.573 5.750 2.859 1.00 20.39 192 ALA A C 1
ATOM 3329 O O . ALA A 1 195 ? 17.471 5.267 3.137 1.00 19.89 192 ALA A O 1
ATOM 3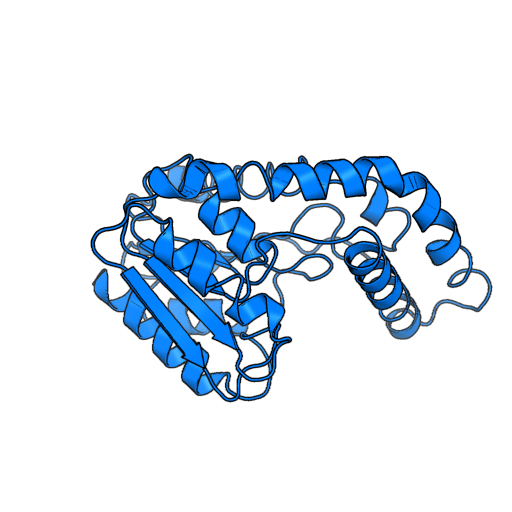336 N N . PRO A 1 196 ? 19.297 5.299 1.828 1.00 21.06 193 PRO A N 1
ATOM 3337 C CA . PRO A 1 196 ? 18.783 4.198 0.994 1.00 20.57 193 PRO A CA 1
ATOM 3338 C C . PRO A 1 196 ? 18.432 2.952 1.773 1.00 18.97 193 PRO A C 1
ATOM 3339 O O . PRO A 1 196 ? 17.510 2.227 1.375 1.00 18.72 193 PRO A O 1
ATOM 3350 N N . SER A 1 197 ? 19.117 2.689 2.890 1.00 18.25 194 SER A N 1
ATOM 3351 C CA . SER A 1 197 ? 18.843 1.478 3.647 1.00 18.16 194 SER A CA 1
ATOM 3352 C C . SER A 1 197 ? 17.406 1.430 4.125 1.00 16.71 194 SER A C 1
ATOM 3353 O O . SER A 1 197 ? 16.869 0.336 4.314 1.00 16.91 194 SER A O 1
ATOM 3361 N N . TYR A 1 198 ? 16.770 2.588 4.358 1.00 15.95 195 TYR A N 1
ATOM 3362 C CA . TYR A 1 198 ? 15.385 2.578 4.833 1.00 15.10 195 TYR A CA 1
ATOM 3363 C C . TYR A 1 198 ? 14.415 2.240 3.716 1.00 14.12 195 TYR A C 1
ATOM 3364 O O . TYR A 1 198 ? 13.349 1.678 3.986 1.00 14.14 195 TYR A O 1
ATOM 3382 N N . GLU A 1 199 ? 14.771 2.530 2.459 1.00 14.54 196 GLU A N 1
ATOM 3383 C CA . GLU A 1 199 ? 13.964 2.045 1.346 1.00 14.26 196 GLU A CA 1
ATOM 3384 C C . GLU A 1 199 ? 14.106 0.530 1.223 1.00 14.48 196 GLU A C 1
ATOM 3385 O O . GLU A 1 199 ? 13.110 -0.190 1.096 1.00 14.60 196 GLU A O 1
ATOM 3397 N N . THR A 1 200 ? 15.343 0.026 1.299 1.00 14.64 197 THR A N 1
ATOM 3398 C CA . THR A 1 200 ? 15.553 -1.419 1.273 1.00 15.42 197 THR A CA 1
ATOM 3399 C C . THR A 1 200 ? 14.791 -2.103 2.395 1.00 14.68 197 THR A C 1
ATOM 3400 O O . THR A 1 200 ? 14.168 -3.149 2.191 1.00 15.11 197 THR A O 1
ATOM 3411 N N A SER A 1 201 ? 14.870 -1.539 3.601 0.68 13.96 198 SER A N 1
ATOM 3412 N N B SER A 1 201 ? 14.818 -1.529 3.595 0.32 14.82 198 SER A N 1
ATOM 3413 C CA A SER A 1 201 ? 14.144 -2.089 4.740 0.68 13.50 198 SER A CA 1
ATOM 3414 C CA B SER A 1 201 ? 14.136 -2.171 4.712 0.32 14.88 198 SER A CA 1
ATOM 3415 C C A SER A 1 201 ? 12.647 -2.126 4.482 0.68 13.26 198 SER A C 1
ATOM 3416 C C B SER A 1 201 ? 12.620 -2.107 4.559 0.32 14.02 198 SER A C 1
ATOM 3417 O O A SER A 1 201 ? 11.984 -3.134 4.750 0.68 13.42 198 SER A O 1
ATOM 3418 O O B SER A 1 201 ? 11.914 -3.033 4.974 0.32 13.93 198 SER A O 1
ATOM 3433 N N . ALA A 1 202 ? 12.091 -1.012 4.002 1.00 13.45 199 ALA A N 1
ATOM 3434 C CA . ALA A 1 202 ? 10.654 -0.930 3.788 1.00 13.20 199 ALA A CA 1
ATOM 3435 C C . ALA A 1 202 ? 10.176 -1.960 2.770 1.00 13.32 199 ALA A C 1
ATOM 3436 O O . ALA A 1 202 ? 9.133 -2.597 2.967 1.00 13.14 199 ALA A O 1
ATOM 3443 N N . HIS A 1 203 ? 10.914 -2.133 1.663 1.00 13.16 200 HIS A N 1
ATOM 3444 C CA . HIS A 1 203 ? 10.550 -3.177 0.701 1.00 13.44 200 HIS A CA 1
ATOM 3445 C C . HIS A 1 203 ? 10.560 -4.550 1.364 1.00 13.76 200 HIS A C 1
ATOM 3446 O O . HIS A 1 203 ? 9.658 -5.359 1.144 1.00 14.02 200 HIS A O 1
ATOM 3461 N N . PHE A 1 204 ? 11.592 -4.834 2.159 1.00 13.85 201 PHE A N 1
ATOM 3462 C CA . PHE A 1 204 ? 11.679 -6.121 2.837 1.00 14.32 201 PHE A CA 1
ATOM 3463 C C . PHE A 1 204 ? 10.488 -6.336 3.747 1.00 13.97 201 PHE A C 1
ATOM 3464 O O . PHE A 1 204 ? 9.877 -7.411 3.743 1.00 14.65 201 PHE A O 1
ATOM 3481 N N . ILE A 1 205 ? 10.165 -5.330 4.559 1.00 13.49 202 ILE A N 1
ATOM 3482 C CA . ILE A 1 205 ? 9.065 -5.459 5.504 1.00 13.51 202 ILE A CA 1
ATOM 3483 C C . ILE A 1 205 ? 7.766 -5.687 4.750 1.00 13.49 202 ILE A C 1
ATOM 3484 O O . ILE A 1 205 ? 7.018 -6.627 5.033 1.00 14.03 202 ILE A O 1
ATOM 3500 N N . TYR A 1 206 ? 7.497 -4.844 3.759 1.00 13.32 203 TYR A N 1
ATOM 3501 C CA . TYR A 1 206 ? 6.282 -4.983 2.972 1.00 13.57 203 TYR A CA 1
ATOM 3502 C C . TYR A 1 206 ? 6.160 -6.389 2.383 1.00 14.20 203 TYR A C 1
ATOM 3503 O O . TYR A 1 206 ? 5.097 -7.017 2.455 1.00 15.02 203 TYR A O 1
ATOM 3521 N N . GLU A 1 207 ? 7.243 -6.897 1.787 1.00 13.89 204 GLU A N 1
ATOM 3522 C CA . GLU A 1 207 ? 7.185 -8.174 1.088 1.00 14.52 204 GLU A CA 1
ATOM 3523 C C . GLU A 1 207 ? 6.962 -9.341 2.035 1.00 15.30 204 GLU A C 1
ATOM 3524 O O . GLU A 1 207 ? 6.383 -10.349 1.641 1.00 17.58 204 GLU A O 1
ATOM 3536 N N . HIS A 1 208 ? 7.394 -9.234 3.291 1.00 14.53 205 HIS A N 1
ATOM 3537 C CA . HIS A 1 208 ? 7.301 -10.357 4.224 1.00 14.52 205 HIS A CA 1
ATOM 3538 C C . HIS A 1 208 ? 6.066 -10.323 5.112 1.00 14.52 205 HIS A C 1
ATOM 3539 O O . HIS A 1 208 ? 5.788 -11.314 5.795 1.00 15.13 205 HIS A O 1
ATOM 3553 N N . LEU A 1 209 ? 5.310 -9.240 5.101 1.00 14.33 206 LEU A N 1
ATOM 3554 C CA . LEU A 1 209 ? 4.054 -9.227 5.828 1.00 13.82 206 LEU A CA 1
ATOM 3555 C C . LEU A 1 209 ? 3.113 -10.277 5.261 1.00 14.78 206 LEU A C 1
ATOM 3556 O O . LEU A 1 209 ? 3.051 -10.485 4.045 1.00 16.22 206 LEU A O 1
ATOM 3572 N N . GLY A 1 210 ? 2.327 -10.890 6.139 1.00 14.93 207 GLY A N 1
ATOM 3573 C CA . GLY A 1 210 ? 1.267 -11.784 5.708 1.00 16.06 207 GLY A CA 1
ATOM 3574 C C . GLY A 1 210 ? 0.013 -11.106 5.188 1.00 15.87 207 GLY A C 1
ATOM 3575 O O . GLY A 1 210 ? -0.823 -11.759 4.555 1.00 18.11 207 GLY A O 1
ATOM 3579 N N . SER A 1 211 ? -0.125 -9.810 5.415 1.00 15.33 208 SER A N 1
ATOM 3580 C CA . SER A 1 211 ? -1.360 -9.103 5.118 1.00 15.87 208 SER A CA 1
ATOM 3581 C C . SER A 1 211 ? -1.734 -9.177 3.648 1.00 17.23 208 SER A C 1
ATOM 3582 O O . SER A 1 211 ? -0.904 -8.933 2.765 1.00 18.25 208 SER A O 1
ATOM 3590 N N A VAL A 1 212 ? -3.010 -9.472 3.396 0.53 17.65 209 VAL A N 1
ATOM 3591 N N B VAL A 1 212 ? -3.012 -9.459 3.390 0.47 17.54 209 VAL A N 1
ATOM 3592 C CA A VAL A 1 212 ? -3.549 -9.378 2.047 0.53 19.13 209 VAL A CA 1
ATOM 3593 C CA B VAL A 1 212 ? -3.527 -9.395 2.032 0.47 18.88 209 VAL A CA 1
ATOM 3594 C C A VAL A 1 212 ? -3.675 -7.919 1.628 0.53 18.56 209 VAL A C 1
ATOM 3595 C C B VAL A 1 212 ? -3.819 -7.963 1.606 0.47 17.96 209 VAL A C 1
ATOM 3596 O O A VAL A 1 212 ? -3.372 -7.562 0.484 0.53 19.60 209 VAL A O 1
ATOM 3597 O O B VAL A 1 212 ? -3.872 -7.689 0.399 0.47 17.80 209 VAL A O 1
ATOM 3622 N N A ASP A 1 213 ? -4.137 -7.057 2.534 0.53 17.10 210 ASP A N 1
ATOM 3623 N N B ASP A 1 213 ? -4.025 -7.053 2.557 0.47 16.84 210 ASP A N 1
ATOM 3624 C CA A ASP A 1 213 ? -4.322 -5.636 2.249 0.53 16.83 210 ASP A CA 1
ATOM 3625 C CA B ASP A 1 213 ? -4.320 -5.648 2.288 0.47 17.15 210 ASP A CA 1
ATOM 3626 C C A ASP A 1 213 ? -3.095 -4.915 2.785 0.53 15.90 210 ASP A C 1
ATOM 3627 C C B ASP A 1 213 ? -3.116 -4.863 2.790 0.47 16.25 210 ASP A C 1
ATOM 3628 O O A ASP A 1 213 ? -2.941 -4.745 3.992 0.53 16.93 210 ASP A O 1
ATOM 3629 O O B ASP A 1 213 ? -3.012 -4.571 3.980 0.47 17.58 210 ASP A O 1
ATOM 3646 N N . LYS A 1 214 ? -2.202 -4.518 1.890 1.00 15.26 211 LYS A N 1
ATOM 3647 C CA . LYS A 1 214 ? -0.985 -3.842 2.297 1.00 15.39 211 LYS A CA 1
ATOM 3648 C C . LYS A 1 214 ? -0.545 -2.907 1.187 1.00 14.89 211 LYS A C 1
ATOM 3649 O O . LYS A 1 214 ? -0.799 -3.156 0.005 1.00 16.25 211 LYS A O 1
ATOM 3668 N N . GLU A 1 215 ? 0.111 -1.824 1.579 1.00 14.34 212 GLU A N 1
ATOM 3669 C CA . GLU A 1 215 ? 0.630 -0.847 0.643 1.00 14.93 212 GLU A CA 1
ATOM 3670 C C . GLU A 1 215 ? 1.999 -0.396 1.101 1.00 14.03 212 GLU A C 1
ATOM 3671 O O . GLU A 1 215 ? 2.316 -0.403 2.301 1.00 13.99 212 GLU A O 1
ATOM 3683 N N . LEU A 1 216 ? 2.785 0.034 0.116 1.00 13.96 213 LEU A N 1
ATOM 3684 C CA . LEU A 1 216 ? 4.112 0.592 0.314 1.00 13.44 213 LEU A CA 1
ATOM 3685 C C . LEU A 1 216 ? 4.126 2.002 -0.245 1.00 14.05 213 LEU A C 1
ATOM 3686 O O . LEU A 1 216 ? 3.794 2.199 -1.412 1.00 15.36 213 LEU A O 1
ATOM 3702 N N . ASN A 1 217 ? 4.552 2.974 0.561 1.00 13.71 214 ASN A N 1
ATOM 3703 C CA . ASN A 1 217 ? 4.572 4.379 0.174 1.00 14.33 214 ASN A CA 1
ATOM 3704 C C . ASN A 1 217 ? 5.943 4.969 0.462 1.00 14.51 214 ASN A C 1
ATOM 3705 O O . ASN A 1 217 ? 6.293 5.204 1.617 1.00 15.55 214 ASN A O 1
ATOM 3716 N N . GLY A 1 218 ? 6.702 5.240 -0.593 1.00 14.56 215 GLY A N 1
ATOM 3717 C CA . GLY A 1 218 ? 7.919 5.997 -0.490 1.00 15.59 215 GLY A CA 1
ATOM 3718 C C . GLY A 1 218 ? 7.635 7.433 -0.839 1.00 16.49 215 GLY A C 1
ATOM 3719 O O . GLY A 1 218 ? 7.321 7.739 -1.994 1.00 19.54 215 GLY A O 1
ATOM 3723 N N . LEU A 1 219 ? 7.704 8.309 0.142 1.00 15.90 216 LEU A N 1
ATOM 3724 C CA . LEU A 1 219 ? 7.334 9.705 -0.013 1.00 16.66 216 LEU A CA 1
ATOM 3725 C C . LEU A 1 219 ? 8.591 10.512 -0.300 1.00 17.73 216 LEU A C 1
ATOM 3726 O O . LEU A 1 219 ? 9.467 10.651 0.559 1.00 17.92 216 LEU A O 1
ATOM 3742 N N . LYS A 1 220 ? 8.659 11.064 -1.511 1.00 18.90 217 LYS A N 1
ATOM 3743 C CA . LYS A 1 220 ? 9.930 11.555 -2.039 1.00 21.62 217 LYS A CA 1
ATOM 3744 C C . LYS A 1 220 ? 10.552 12.655 -1.188 1.00 22.00 217 LYS A C 1
ATOM 3745 O O . LYS A 1 220 ? 11.776 12.735 -1.092 1.00 23.58 217 LYS A O 1
ATOM 3764 N N . ASP A 1 221 ? 9.761 13.499 -0.549 1.00 20.93 218 ASP A N 1
ATOM 3765 C CA . ASP A 1 221 ? 10.350 14.629 0.157 1.00 22.26 218 ASP A CA 1
ATOM 3766 C C . ASP A 1 221 ? 10.437 14.432 1.662 1.00 19.97 218 ASP A C 1
ATOM 3767 O O . ASP A 1 221 ? 10.903 15.336 2.364 1.00 21.21 218 ASP A O 1
ATOM 3776 N N . SER A 1 222 ? 10.042 13.268 2.168 1.00 17.98 219 SER A N 1
ATOM 3777 C CA . SER A 1 222 ? 10.135 12.999 3.593 1.00 17.85 219 SER A CA 1
ATOM 3778 C C . SER A 1 222 ? 11.536 12.552 3.983 1.00 17.89 219 SER A C 1
ATOM 3779 O O . SER A 1 222 ? 12.197 11.813 3.248 1.00 18.36 219 SER A O 1
ATOM 3787 N N . HIS A 1 223 ? 11.961 12.969 5.179 1.00 18.33 220 HIS A N 1
ATOM 3788 C CA . HIS A 1 223 ? 13.206 12.549 5.799 1.00 19.45 220 HIS A CA 1
ATOM 3789 C C . HIS A 1 223 ? 12.929 11.392 6.760 1.00 18.41 220 HIS A C 1
ATOM 3790 O O . HIS A 1 223 ? 11.803 10.909 6.878 1.00 19.08 220 HIS A O 1
ATOM 3804 N N . HIS A 1 224 ? 13.975 10.969 7.477 1.00 18.10 221 HIS A N 1
ATOM 3805 C CA . HIS A 1 224 ? 13.859 9.805 8.355 1.00 17.14 221 HIS A CA 1
ATOM 3806 C C . HIS A 1 224 ? 12.719 9.965 9.352 1.00 16.43 221 HIS A C 1
ATOM 3807 O O . HIS A 1 224 ? 11.885 9.069 9.510 1.00 16.41 221 HIS A O 1
ATOM 3821 N N . LEU A 1 225 ? 12.697 11.080 10.077 1.00 17.06 222 LEU A N 1
ATOM 3822 C CA . LEU A 1 225 ? 11.610 11.362 11.012 1.00 17.18 222 LEU A CA 1
ATOM 3823 C C . LEU A 1 225 ? 10.469 11.953 10.189 1.00 16.31 222 LEU A C 1
ATOM 3824 O O . LEU A 1 225 ? 10.307 13.173 10.071 1.00 17.04 222 LEU A O 1
ATOM 3840 N N . MET A 1 226 ? 9.673 11.048 9.603 1.00 15.28 223 MET A N 1
ATOM 3841 C CA . MET A 1 226 ? 8.686 11.444 8.593 1.00 15.73 223 MET A CA 1
ATOM 3842 C C . MET A 1 226 ? 7.621 12.368 9.138 1.00 15.56 223 MET A C 1
ATOM 3843 O O . MET A 1 226 ? 6.994 13.111 8.379 1.00 16.54 223 MET A O 1
ATOM 3857 N N . THR A 1 227 ? 7.403 12.331 10.437 1.00 15.44 224 THR A N 1
ATOM 3858 C CA . THR A 1 227 ? 6.385 13.157 11.063 1.00 16.15 224 THR A CA 1
ATOM 3859 C C . THR A 1 227 ? 6.800 14.614 11.203 1.00 17.38 224 THR A C 1
ATOM 3860 O O . THR A 1 227 ? 5.954 15.435 11.575 1.00 18.67 224 THR A O 1
ATOM 3871 N N . HIS A 1 228 ? 8.058 14.952 10.956 1.00 17.91 225 HIS A N 1
ATOM 3872 C CA . HIS A 1 228 ? 8.527 16.308 11.161 1.00 19.48 225 HIS A CA 1
ATOM 3873 C C . HIS A 1 228 ? 9.134 16.875 9.883 1.00 19.92 225 HIS A C 1
ATOM 3874 O O . HIS A 1 228 ? 9.772 16.163 9.105 1.00 20.12 225 HIS A O 1
ATOM 3888 N N . GLY A 1 229 ? 8.956 18.176 9.689 1.00 20.83 226 GLY A N 1
ATOM 3889 C CA . GLY A 1 229 ? 9.685 18.875 8.652 1.00 21.53 226 GLY A CA 1
ATOM 3890 C C . GLY A 1 229 ? 9.106 18.709 7.259 1.00 21.60 226 GLY A C 1
ATOM 3891 O O . GLY A 1 229 ? 7.899 18.649 7.047 1.00 20.96 226 GLY A O 1
ATOM 3895 N N . GLU A 1 230 ? 10.014 18.681 6.292 1.00 22.57 227 GLU A N 1
ATOM 3896 C CA . GLU A 1 230 ? 9.636 18.654 4.890 1.00 23.50 227 GLU A CA 1
ATOM 3897 C C . GLU A 1 230 ? 8.780 17.432 4.595 1.00 21.85 227 GLU A C 1
ATOM 3898 O O . GLU A 1 230 ? 9.051 16.324 5.068 1.00 22.09 227 GLU A O 1
ATOM 3910 N N . GLY A 1 231 ? 7.725 17.647 3.818 1.00 21.02 228 GLY A N 1
ATOM 3911 C CA . GLY A 1 231 ? 6.850 16.574 3.403 1.00 20.23 228 GLY A CA 1
ATOM 3912 C C . GLY A 1 231 ? 5.766 16.207 4.386 1.00 18.80 228 GLY A C 1
ATOM 3913 O O . GLY A 1 231 ? 4.969 15.312 4.083 1.00 18.34 228 GLY A O 1
ATOM 3917 N N . ARG A 1 232 ? 5.699 16.876 5.539 1.00 18.58 229 ARG A N 1
ATOM 3918 C CA . ARG A 1 232 ? 4.802 16.431 6.599 1.00 18.95 229 ARG A CA 1
ATOM 3919 C C . ARG A 1 232 ? 3.341 16.427 6.163 1.00 19.22 229 ARG A C 1
ATOM 3920 O O . ARG A 1 232 ? 2.586 15.516 6.527 1.00 18.94 229 ARG A O 1
ATOM 3941 N N . ASP A 1 233 ? 2.907 17.440 5.405 1.00 20.13 230 ASP A N 1
ATOM 3942 C CA . ASP A 1 233 ? 1.500 17.468 5.003 1.00 21.42 230 ASP A CA 1
ATOM 3943 C C . ASP A 1 233 ? 1.130 16.252 4.164 1.00 20.14 230 ASP A C 1
ATOM 3944 O O . ASP A 1 233 ? 0.049 15.680 4.335 1.00 20.00 230 ASP A O 1
ATOM 3953 N N . ILE A 1 234 ? 2.013 15.837 3.253 1.00 19.48 231 ILE A N 1
ATOM 3954 C CA . ILE A 1 234 ? 1.752 14.653 2.435 1.00 18.43 231 ILE A CA 1
ATOM 3955 C C . ILE A 1 234 ? 1.771 13.392 3.286 1.00 16.66 231 ILE A C 1
ATOM 3956 O O . ILE A 1 234 ? 0.924 12.507 3.117 1.00 17.17 231 ILE A O 1
ATOM 3972 N N . LEU A 1 235 ? 2.721 13.291 4.224 1.00 16.03 232 LEU A N 1
ATOM 3973 C CA . LEU A 1 235 ? 2.757 12.148 5.127 1.00 15.13 232 LEU A CA 1
ATOM 3974 C C . LEU A 1 235 ? 1.462 12.051 5.917 1.00 15.17 232 LEU A C 1
ATOM 3975 O O . LEU A 1 235 ? 0.851 10.978 6.006 1.00 15.12 232 LEU A O 1
ATOM 3991 N N . GLU A 1 236 ? 1.036 13.163 6.525 1.00 15.55 233 GLU A N 1
ATOM 3992 C CA . GLU A 1 236 ? -0.166 13.124 7.349 1.00 15.83 233 GLU A CA 1
ATOM 3993 C C . GLU A 1 236 ? -1.398 12.801 6.519 1.00 15.80 233 GLU A C 1
ATOM 3994 O O . GLU A 1 236 ? -2.261 12.043 6.963 1.00 16.39 233 GLU A O 1
ATOM 4006 N N . GLU A 1 237 ? -1.513 13.376 5.319 1.00 16.57 234 GLU A N 1
ATOM 4007 C CA . GLU A 1 237 ? -2.660 13.048 4.476 1.00 17.68 234 GLU A CA 1
ATOM 4008 C C . GLU A 1 237 ? -2.723 11.546 4.212 1.00 16.61 234 GLU A C 1
ATOM 4009 O O . GLU A 1 237 ? -3.803 10.942 4.229 1.00 17.16 234 GLU A O 1
ATOM 4021 N N . ASN A 1 238 ? -1.569 10.939 3.952 1.00 15.80 235 ASN A N 1
ATOM 4022 C CA . ASN A 1 238 ? -1.520 9.521 3.626 1.00 15.30 235 ASN A CA 1
ATOM 4023 C C . ASN A 1 238 ? -1.920 8.682 4.830 1.00 14.62 235 ASN A C 1
ATOM 4024 O O . ASN A 1 238 ? -2.777 7.798 4.731 1.00 15.82 235 ASN A O 1
ATOM 4035 N N . VAL A 1 239 ? -1.342 8.979 5.987 1.00 14.40 236 VAL A N 1
ATOM 4036 C CA . VAL A 1 239 ? -1.622 8.188 7.180 1.00 14.06 236 VAL A CA 1
ATOM 4037 C C . VAL A 1 239 ? -3.067 8.357 7.623 1.00 14.36 236 VAL A C 1
ATOM 4038 O O . VAL A 1 239 ? -3.733 7.380 8.006 1.00 14.66 236 VAL A O 1
ATOM 4051 N N . ILE A 1 240 ? -3.576 9.590 7.580 1.00 15.04 237 ILE A N 1
ATOM 4052 C CA . ILE A 1 240 ? -4.946 9.839 8.004 1.00 16.08 237 ILE A CA 1
ATOM 4053 C C . ILE A 1 240 ? -5.930 9.152 7.059 1.00 16.13 237 ILE A C 1
ATOM 4054 O O . ILE A 1 240 ? -6.916 8.552 7.500 1.00 16.63 237 ILE A O 1
ATOM 4070 N N . ARG A 1 241 ? -5.679 9.214 5.746 1.00 16.57 238 ARG A N 1
ATOM 4071 C CA . ARG A 1 241 ? -6.543 8.505 4.806 1.00 16.76 238 ARG A CA 1
ATOM 4072 C C . ARG A 1 241 ? -6.544 7.008 5.096 1.00 15.83 238 ARG A C 1
ATOM 4073 O O . ARG A 1 241 ? -7.593 6.360 5.052 1.00 17.21 238 ARG A O 1
ATOM 4094 N N . PHE A 1 242 ? -5.376 6.452 5.411 1.00 15.01 239 PHE A N 1
ATOM 4095 C CA . PHE A 1 242 ? -5.276 5.034 5.740 1.00 15.10 239 PHE A CA 1
ATOM 4096 C C . PHE A 1 242 ? -6.118 4.681 6.965 1.00 14.40 239 PHE A C 1
ATOM 4097 O O . PHE A 1 242 ? -6.868 3.703 6.947 1.00 14.94 239 PHE A O 1
ATOM 4114 N N . PHE A 1 243 ? -6.023 5.472 8.044 1.00 14.49 240 PHE A N 1
ATOM 4115 C CA . PHE A 1 243 ? -6.822 5.156 9.230 1.00 15.12 240 PHE A CA 1
ATOM 4116 C C . PHE A 1 243 ? -8.301 5.468 9.028 1.00 15.43 240 PHE A C 1
ATOM 4117 O O . PHE A 1 243 ? -9.162 4.804 9.624 1.00 16.06 240 PHE A O 1
ATOM 4134 N N . ASN A 1 244 ? -8.626 6.433 8.166 1.00 16.01 241 ASN A N 1
ATOM 4135 C CA . ASN A 1 244 ? -10.028 6.748 7.900 1.00 17.08 241 ASN A CA 1
ATOM 4136 C C . ASN A 1 244 ? -10.763 5.607 7.203 1.00 18.40 241 ASN A C 1
ATOM 4137 O O . ASN A 1 244 ? -11.994 5.609 7.194 1.00 20.02 241 ASN A O 1
ATOM 4148 N N . ALA A 1 245 ? -10.049 4.616 6.667 1.00 18.50 242 ALA A N 1
ATOM 4149 C CA . ALA A 1 245 ? -10.718 3.424 6.156 1.00 20.42 242 ALA A CA 1
ATOM 4150 C C . ALA A 1 245 ? -11.431 2.648 7.261 1.00 21.90 242 ALA A C 1
ATOM 4151 O O . ALA A 1 245 ? -12.246 1.773 6.947 1.00 24.29 242 ALA A O 1
ATOM 4158 N N . LEU A 1 246 ? -11.153 2.944 8.542 1.00 21.25 243 LEU A N 1
ATOM 4159 C CA . LEU A 1 246 ? -11.866 2.296 9.640 1.00 22.16 243 LEU A CA 1
ATOM 4160 C C . LEU A 1 246 ? -13.277 2.827 9.814 1.00 24.96 243 LEU A C 1
ATOM 4161 O O . LEU A 1 246 ? -14.090 2.205 10.511 1.00 25.77 243 LEU A O 1
ATOM 4177 N N . THR A 1 247 ? -13.576 3.975 9.229 1.00 27.06 244 THR A N 1
ATOM 4178 C CA . THR A 1 247 ? -14.831 4.662 9.493 1.00 30.54 244 THR A CA 1
ATOM 4179 C C . THR A 1 247 ? -15.798 4.464 8.336 1.00 32.96 244 THR A C 1
ATOM 4180 O O . THR A 1 247 ? -16.932 4.942 8.397 1.00 34.20 244 THR A O 1
#

B-factor: mean 23.01, std 10.32, range [10.6, 64.13]

Nearest PDB structures (foldseek):
  8g0n-assembly1_A  TM=1.004E+00  e=2.007E-51  Staphylococcus aureus USA300-0114
  1r1d-assembly1_B  TM=9.314E-01  e=5.915E-25  Geobacillus stearothermophilus
  1tqh-assembly1_A  TM=9.269E-01  e=1.582E-24  Geobacillus stearothermophilus
  8hea-assembly1_A  TM=9.478E-01  e=1.172E-22  Exiguobacterium antarcticum B7
  8tav-assembly1_A  TM=9.274E-01  e=1.755E-21  Staphylococcus aureus USA300-0114

InterPro domains:
  IPR012354 Esterase/lipase [PIRSF017388] (1-242)
  IPR022742 Alpha/beta hydrolase domain-containing protein 17C-like [PF12146] (18-125)
  IPR029058 Alpha/Beta hydrolase fold [G3DSA:3.40.50.1820] (2-242)
  IPR029058 Alpha/Beta hydrolase fold [SSF53474] (12-241)
  IPR051044 Monoacylglycerol and Diacylglycerol Lipase [PTHR11614] (17-229)

Radius of gyration: 17.34 Å; Cα contacts (8 Å, |Δi|>4): 518; chains: 1; bounding box: 48×38×36 Å

Solvent-accessible surface area: 10867 Å² total; per-residue (Å²): 125,153,42,30,77,67,49,52,57,141,26,132,49,46,34,0,0,0,0,0,0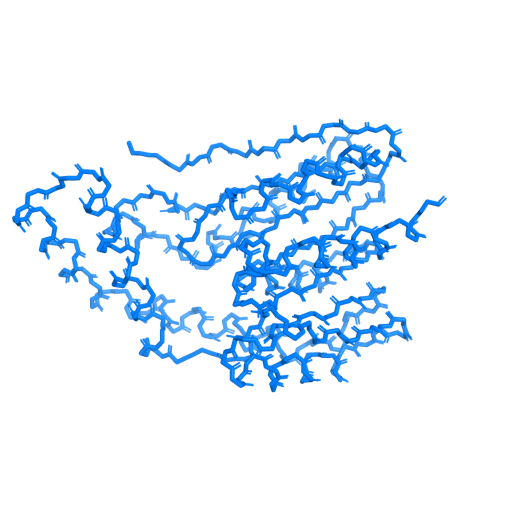,12,12,10,10,8,15,140,13,1,147,71,2,6,35,54,0,30,107,96,10,0,1,1,20,3,0,7,0,32,1,0,11,29,34,0,128,77,0,19,104,72,23,3,84,40,1,34,100,29,0,42,122,2,14,67,65,0,60,120,96,50,38,154,12,9,0,0,0,0,0,12,4,0,0,1,0,0,0,38,0,7,45,93,47,101,5,87,32,0,0,0,0,1,4,6,52,91,60,65,70,113,23,2,58,126,71,0,45,140,4,2,99,96,19,11,116,112,57,129,49,89,137,126,41,27,60,57,27,69,79,14,16,119,130,7,116,35,47,7,58,72,8,40,102,20,0,68,86,1,16,100,65,1,86,68,0,144,30,34,1,0,2,1,14,4,48,105,22,51,113,57,20,79,77,2,3,70,58,0,60,111,88,8,35,4,141,91,56,68,53,29,43,22,157,37,1,79,51,49,0,4,81,58,80,19,81,109,110,0,11,91,12,0,25,135,16,0,46,66,37,119

Secondary structure (DSSP, 8-state):
--PPPPEEE--SSSEEEEEE--TT--GGGSHHHHHHHHHTT-EEEE---TTTTS-HHHHTT--HHHHHHHHHHHHHHHHHTT-SEEEEEEETHHHHHHHHHHHHS--S-EEEES--S---HHHHHHHHHHHHHHHHHHHT--HHHHHHHHHGGGGGHHHHHHHHHHHHHHHHTGGG--S-EEEEEETTS-HHHHHHHHHHHHH---SSEEEEEETT--SSTTSSTTHHHHHHHHHHHHHTT-

Sequence (242 aa):
IKTPSSPSSYLKGTNGHAILLLLHSFTGTNNRRDVKHLAAELNDQGFSCYAPNNYPGHGLLLKKDFMTYNVVDDWWEEEVEEKKAYQQFLVNEGYEESISATGVVSSLGGLMTLKLLAQHYPLKKRIAVMSAPKEKSDDDGLIEHLVYYSQRRMSNILNLDQQQASSSAQLAAIDDYEGEITKFQHFIDDDIMTNLNVIKKMPANILFGGKDAPSYETSSAHFIYEHLGSVVDDKELNGLKDSHHLMTHGEGRDILEENVIRFFNALT

Foldseek 3Di:
DAADAKDKQAFAPLAEEEEEEADLAFLVLCVVLCVVLRVVGYIYIYGGQPLRPDAQLSSLVDFPVSRLVRVVVRVVVCVVVPRPAYAYEYAAVRLLSRLVVLLPDVHQEYEHELHALFDDPVRVLVVSLVSLVVVCVVVVPDPVVSVVSNVNPVVSVVRSVVVRVSSNVSLVPQQSRAHEYEQEYELQEDVNSVVRSVSSQVNHNYPHYYYYYHHFAYRSRCDDTPNVVVSVVVSVVVVVVD

Organism: Staphylococcus aureus (strain NCTC 8325 / PS 47) (NCBI:txid93061)